Protein AF-0000000085032408 (afdb_homodimer)

Nearest PDB structures (foldseek):
  2xma-assembly1_B  TM=9.503E-01  e=3.554E-14  Deinococcus radiodurans
  2xo6-assembly1_D  TM=9.581E-01  e=9.423E-14  Deinococcus radiodurans
  2xqc-assembly1_A  TM=9.459E-01  e=7.849E-14  Deinococcus radiodurans
  2a6m-assembly2_A-2  TM=8.494E-01  e=1.312E-11  Helicobacter pylori
  2a6o-assembly1_A  TM=8.399E-01  e=4.437E-11  Helicobacter pylori

Organism: Limosilactobacillus fermentum (strain NBRC 3956 / LMG 18251) (NCBI:txid334390)

Foldseek 3Di:
DPLCQPFDDDPPDTDWWKKKKKWFWVVLDQPCDDPLVVQLVVQLQVLCVVVAKHWPDWDARDSRMIITIITHDPVDDPVVSVCSSQVRSLVSSVVPPVVVCPDPVVVPPSRTIDPDMDMDIDDSDPPCCVVCVVVVVVVVVVVVD/DPLPQPFDDDPPDTDWWKKKKKWFWVVLDQPCDDPNVVQLVVQLQVLCVVVAKHWPDWDARDSRMIITIITHDPVDDPVVSVCSSQVVSLVSSVVPPVVVVPDPVVVPPSRTIDPDMDMDIDDSDPPCCVVVVVVVVVVVVVVVD

Radius of gyration: 22.47 Å; Cα contacts (8 Å, |Δi|>4): 453; chains: 2; bounding box: 36×73×62 Å

pLDDT: mean 81.82, std 21.27, range [21.66, 98.88]

Sequence (290 aa):
MKDTKRITYGRTSVYNLNYHLIWGTRYRNKVLKGHVEEVLKQSLYDIASKYGFTIAHMEIGKDDHIHLLVSAPPKLSVTNIMRWLKGISARHLFRECPELQTSYWKKQGRHLWSPSYYVESIGSVNEQAVAKYIDDQRKKEVKLEMKDTKRITYGRTSVYNLNYHLIWGTRYRNKVLKGHVEEVLKQSLYDIASKYGFTIAHMEIGKDDHIHLLVSAPPKLSVTNIMRWLKGISARHLFRECPELQTSYWKKQGRHLWSPSYYVESIGSVNEQAVAKYIDDQRKKEVKLE

Structure (mmCIF, N/CA/C/O backbone):
data_AF-0000000085032408-model_v1
#
loop_
_entity.id
_entity.type
_entity.pdbx_description
1 polymer Transposase
#
loop_
_atom_site.group_PDB
_atom_site.id
_atom_site.type_symbol
_atom_site.label_atom_id
_atom_site.label_alt_id
_atom_site.label_comp_id
_atom_site.label_asym_id
_atom_site.label_entity_id
_atom_site.label_seq_id
_atom_site.pdbx_PDB_ins_code
_atom_site.Cartn_x
_atom_site.Cartn_y
_atom_site.Cartn_z
_atom_site.occupancy
_atom_site.B_iso_or_equiv
_atom_site.auth_seq_id
_atom_site.auth_comp_id
_atom_site.auth_asym_id
_atom_site.auth_atom_id
_atom_site.pdbx_PDB_model_num
ATOM 1 N N . MET A 1 1 ? -19.906 3.941 -19.906 1 21.66 1 MET A N 1
ATOM 2 C CA . MET A 1 1 ? -18.797 3.211 -19.297 1 21.66 1 MET A CA 1
ATOM 3 C C . MET A 1 1 ? -18.375 3.852 -17.984 1 21.66 1 MET A C 1
ATOM 5 O O . MET A 1 1 ? -17.828 4.957 -17.969 1 21.66 1 MET A O 1
ATOM 9 N N . LYS A 1 2 ? -19.141 3.844 -16.953 1 32.41 2 LYS A N 1
ATOM 10 C CA . LYS A 1 2 ? -19.062 4.605 -15.711 1 32.41 2 LYS A CA 1
ATOM 11 C C . LYS A 1 2 ? -17.672 4.508 -15.086 1 32.41 2 LYS A C 1
ATOM 13 O O . LYS A 1 2 ? -17.062 3.436 -15.086 1 32.41 2 LYS A O 1
ATOM 18 N N . ASP A 1 3 ? -16.75 5.367 -15.344 1 39.03 3 ASP A N 1
ATOM 19 C CA . ASP A 1 3 ? -15.398 5.562 -14.844 1 39.03 3 ASP A CA 1
ATOM 20 C C . ASP A 1 3 ? -15.258 5.066 -13.406 1 39.03 3 ASP A C 1
ATOM 22 O O . ASP A 1 3 ? -15.766 5.699 -12.477 1 39.03 3 ASP A O 1
ATOM 26 N N . THR A 1 4 ? -15.594 3.799 -13.117 1 43.03 4 THR A N 1
ATOM 27 C CA . THR A 1 4 ? -15.836 3.094 -11.859 1 43.03 4 THR A CA 1
ATOM 28 C C . THR A 1 4 ? -14.672 3.297 -10.891 1 43.03 4 THR A C 1
ATOM 30 O O . THR A 1 4 ? -13.641 2.631 -11.008 1 43.03 4 THR A O 1
ATOM 33 N N . LYS A 1 5 ? -14.328 4.426 -10.734 1 54.53 5 LYS A N 1
ATOM 34 C CA . LYS A 1 5 ? -13.422 4.703 -9.625 1 54.53 5 LYS A CA 1
ATOM 35 C C . LYS A 1 5 ? -13.883 4.016 -8.344 1 54.53 5 LYS A C 1
ATOM 37 O O . LYS A 1 5 ? -14.984 4.285 -7.852 1 54.53 5 LYS A O 1
ATOM 42 N N . ARG A 1 6 ? -13.398 2.768 -8.055 1 70.88 6 ARG A N 1
ATOM 43 C CA . ARG A 1 6 ? -13.875 2.004 -6.91 1 70.88 6 ARG A CA 1
ATOM 44 C C . ARG A 1 6 ? -13.328 2.568 -5.605 1 70.88 6 ARG A C 1
ATOM 46 O O . ARG A 1 6 ? -12.242 2.188 -5.168 1 70.88 6 ARG A O 1
ATOM 53 N N . ILE A 1 7 ? -13.93 3.691 -5.258 1 86.5 7 ILE A N 1
ATOM 54 C CA . ILE A 1 7 ? -13.656 4.234 -3.932 1 86.5 7 ILE A CA 1
ATOM 55 C C . ILE A 1 7 ? -14.375 3.395 -2.877 1 86.5 7 ILE A C 1
ATOM 57 O O . ILE A 1 7 ? -15.539 3.039 -3.047 1 86.5 7 ILE A O 1
ATOM 61 N N . THR A 1 8 ? -13.617 2.943 -1.948 1 94.38 8 THR A N 1
ATOM 62 C CA . THR A 1 8 ? -14.156 2.119 -0.872 1 94.38 8 THR A CA 1
ATOM 63 C C . THR A 1 8 ? -14.172 2.889 0.445 1 94.38 8 THR A C 1
ATOM 65 O O . THR A 1 8 ? -13.234 3.631 0.745 1 94.38 8 THR A O 1
ATOM 68 N N . TYR A 1 9 ? -15.211 2.721 1.248 1 95.56 9 TYR A N 1
ATOM 69 C CA . TYR A 1 9 ? -15.352 3.367 2.547 1 95.56 9 TYR A CA 1
ATOM 70 C C . TYR A 1 9 ? -15.125 2.373 3.68 1 95.56 9 TYR A C 1
ATOM 72 O O . TYR A 1 9 ? -15.875 1.406 3.826 1 95.56 9 TYR A O 1
ATOM 80 N N . GLY A 1 10 ? -14.039 2.621 4.398 1 93.81 10 GLY A N 1
ATOM 81 C CA . GLY A 1 10 ? -13.781 1.86 5.609 1 93.81 10 GLY A CA 1
ATOM 82 C C . GLY A 1 10 ? -14.266 2.555 6.867 1 93.81 10 GLY A C 1
ATOM 83 O O . GLY A 1 10 ? -14.961 3.57 6.793 1 93.81 10 GLY A O 1
ATOM 84 N N . ARG A 1 11 ? -13.875 1.998 7.984 1 93.12 11 ARG A N 1
ATOM 85 C CA . ARG A 1 11 ? -14.289 2.564 9.266 1 93.12 11 ARG A CA 1
ATOM 86 C C . ARG A 1 11 ? -13.688 3.947 9.477 1 93.12 11 ARG A C 1
ATOM 88 O O . ARG A 1 11 ? -14.383 4.883 9.875 1 93.12 11 ARG A O 1
ATOM 95 N N . THR A 1 12 ? -12.359 4.051 9.156 1 95.81 12 THR A N 1
ATOM 96 C CA . THR A 1 12 ? -11.68 5.316 9.398 1 95.81 12 THR A CA 1
ATOM 97 C C . THR A 1 12 ? -10.938 5.781 8.156 1 95.81 12 THR A C 1
ATOM 99 O O . THR A 1 12 ? -9.977 6.547 8.242 1 95.81 12 THR A O 1
ATOM 102 N N . SER A 1 13 ? -11.375 5.199 7.055 1 97.56 13 SER A N 1
ATOM 103 C CA . SER A 1 13 ? -10.656 5.57 5.836 1 97.56 13 SER A CA 1
ATOM 104 C C . SER A 1 13 ? -11.562 5.473 4.613 1 97.56 13 SER A C 1
ATOM 106 O O . SER A 1 13 ? -12.484 4.66 4.578 1 97.56 13 SER A O 1
ATOM 108 N N . VAL A 1 14 ? -11.383 6.305 3.736 1 97.62 14 VAL A N 1
ATOM 109 C CA . VAL A 1 14 ? -11.859 6.195 2.361 1 97.62 14 VAL A CA 1
ATOM 110 C C . VAL A 1 14 ? -10.68 5.926 1.43 1 97.62 14 VAL A C 1
ATOM 112 O O . VAL A 1 14 ? -9.703 6.68 1.417 1 97.62 14 VAL A O 1
ATOM 115 N N . TYR A 1 15 ? -10.828 4.832 0.669 1 96.69 15 TYR A N 1
ATOM 116 C CA . TYR A 1 15 ? -9.578 4.469 0.001 1 96.69 15 TYR A CA 1
ATOM 117 C C . TYR A 1 15 ? -9.852 3.865 -1.371 1 96.69 15 TYR A C 1
ATOM 119 O O . TYR A 1 15 ? -10.953 3.363 -1.629 1 96.69 15 TYR A O 1
ATOM 127 N N . ASN A 1 16 ? -8.938 4.008 -2.238 1 93.94 16 ASN A N 1
ATOM 128 C CA . ASN A 1 16 ? -8.773 3.371 -3.541 1 93.94 16 ASN A CA 1
ATOM 129 C C . ASN A 1 16 ? -7.324 2.977 -3.801 1 93.94 16 ASN A C 1
ATOM 131 O O . ASN A 1 16 ? -6.551 3.77 -4.336 1 93.94 16 ASN A O 1
ATOM 135 N N . LEU A 1 17 ? -7.012 1.747 -3.408 1 95.88 17 LEU A N 1
ATOM 136 C CA . LEU A 1 17 ? -5.641 1.259 -3.506 1 95.88 17 LEU A CA 1
ATOM 137 C C . LEU A 1 17 ? -5.555 0.065 -4.453 1 95.88 17 LEU A C 1
ATOM 139 O O . LEU A 1 17 ? -6.215 -0.955 -4.23 1 95.88 17 LEU A O 1
ATOM 143 N N . ASN A 1 18 ? -4.738 0.253 -5.43 1 93.75 18 ASN A N 1
ATOM 144 C CA . ASN A 1 18 ? -4.57 -0.767 -6.457 1 93.75 18 ASN A CA 1
ATOM 145 C C . ASN A 1 18 ? -3.094 -1.007 -6.77 1 93.75 18 ASN A C 1
ATOM 147 O O . ASN A 1 18 ? -2.307 -0.061 -6.828 1 93.75 18 ASN A O 1
ATOM 151 N N . TYR A 1 19 ? -2.873 -2.309 -6.996 1 95.12 19 TYR A N 1
ATOM 152 C CA . TYR A 1 19 ? -1.484 -2.701 -7.207 1 95.12 19 TYR A CA 1
ATOM 153 C C . TYR A 1 19 ? -1.36 -3.656 -8.383 1 95.12 19 TYR A C 1
ATOM 155 O O . TYR A 1 19 ? -2.195 -4.547 -8.562 1 95.12 19 TYR A O 1
ATOM 163 N N . HIS A 1 20 ? -0.385 -3.473 -9.141 1 93.56 20 HIS A N 1
ATOM 164 C CA . HIS A 1 20 ? 0.046 -4.457 -10.125 1 93.56 20 HIS A CA 1
ATOM 165 C C . HIS A 1 20 ? 1.182 -5.316 -9.586 1 93.56 20 HIS A C 1
ATOM 167 O O . HIS A 1 20 ? 2.271 -4.812 -9.312 1 93.56 20 HIS A O 1
ATOM 173 N N . LEU A 1 21 ? 0.948 -6.582 -9.43 1 96.56 21 LEU A N 1
ATOM 174 C CA . LEU A 1 21 ? 1.902 -7.527 -8.867 1 96.56 21 LEU A CA 1
ATOM 175 C C . LEU A 1 21 ? 2.402 -8.5 -9.93 1 96.56 21 LEU A C 1
ATOM 177 O O . LEU A 1 21 ? 1.614 -9.023 -10.719 1 96.56 21 LEU A O 1
ATOM 181 N N . ILE A 1 22 ? 3.711 -8.734 -9.859 1 95.31 22 ILE A N 1
ATOM 182 C CA . ILE A 1 22 ? 4.297 -9.688 -10.789 1 95.31 22 ILE A CA 1
ATOM 183 C C . ILE A 1 22 ? 5.289 -10.586 -10.055 1 95.31 22 ILE A C 1
ATOM 185 O O . ILE A 1 22 ? 6.121 -10.102 -9.289 1 95.31 22 ILE A O 1
ATOM 189 N N . TRP A 1 23 ? 5.137 -11.922 -10.266 1 97 23 TRP A N 1
ATOM 190 C CA . TRP A 1 23 ? 6.168 -12.844 -9.805 1 97 23 TRP A CA 1
ATOM 191 C C . TRP A 1 23 ? 6.207 -14.094 -10.672 1 97 23 TRP A C 1
ATOM 193 O O . TRP A 1 23 ? 5.316 -14.312 -11.492 1 97 23 TRP A O 1
ATOM 203 N N . GLY A 1 24 ? 7.227 -14.82 -10.594 1 95.12 24 GLY A N 1
ATOM 204 C CA . GLY A 1 24 ? 7.367 -16.016 -11.406 1 95.12 24 GLY A CA 1
ATOM 205 C C . GLY A 1 24 ? 7.844 -17.219 -10.609 1 95.12 24 GLY A C 1
ATOM 206 O O . GLY A 1 24 ? 7.969 -17.156 -9.383 1 95.12 24 GLY A O 1
ATOM 207 N N . THR A 1 25 ? 8.047 -18.281 -11.391 1 93 25 THR A N 1
ATOM 208 C CA . THR A 1 25 ? 8.531 -19.516 -10.781 1 93 25 THR A CA 1
ATOM 209 C C . THR A 1 25 ? 10.047 -19.469 -10.594 1 93 25 THR A C 1
ATOM 211 O O . THR A 1 25 ? 10.742 -18.734 -11.297 1 93 25 THR A O 1
ATOM 214 N N . ARG A 1 26 ? 10.461 -20.219 -9.664 1 89.81 26 ARG A N 1
ATOM 215 C CA . ARG A 1 26 ? 11.898 -20.344 -9.469 1 89.81 26 ARG A CA 1
ATOM 216 C C . ARG A 1 26 ? 12.578 -20.922 -10.703 1 89.81 26 ARG A C 1
ATOM 218 O O . ARG A 1 26 ? 12.062 -21.859 -11.32 1 89.8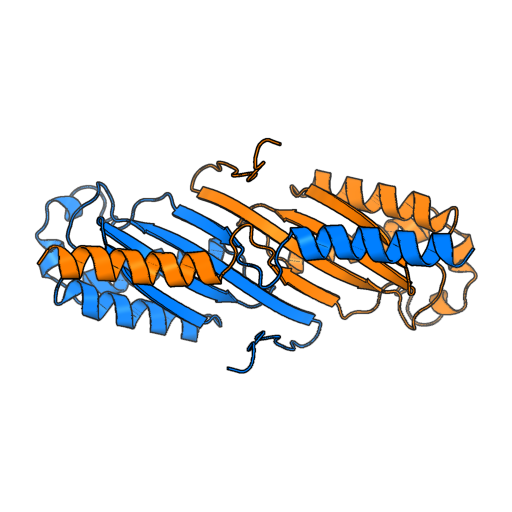1 26 ARG A O 1
ATOM 225 N N . TYR A 1 27 ? 13.562 -20.328 -11.148 1 85.19 27 TYR A N 1
ATOM 226 C CA . TYR A 1 27 ? 14.367 -20.75 -12.281 1 85.19 27 TYR A CA 1
ATOM 227 C C . TYR A 1 27 ? 13.555 -20.703 -13.578 1 85.19 27 TYR A C 1
ATOM 229 O O . TYR A 1 27 ? 13.844 -21.438 -14.523 1 85.19 27 TYR A O 1
ATOM 237 N N . ARG A 1 28 ? 12.469 -20.047 -13.578 1 86.38 28 ARG A N 1
ATOM 238 C CA . ARG A 1 28 ? 11.625 -19.812 -14.75 1 86.38 28 ARG A CA 1
ATOM 239 C C . ARG A 1 28 ? 11.078 -21.125 -15.297 1 86.38 28 ARG A C 1
ATOM 241 O O . ARG A 1 28 ? 10.992 -21.312 -16.516 1 86.38 28 ARG A O 1
ATOM 248 N N . ASN A 1 29 ? 10.852 -21.984 -14.32 1 85.12 29 ASN A N 1
ATOM 249 C CA . ASN A 1 29 ? 10.258 -23.25 -14.734 1 85.12 29 ASN A CA 1
ATOM 250 C C . ASN A 1 29 ? 8.883 -23.062 -15.359 1 85.12 29 ASN A C 1
ATOM 252 O O . ASN A 1 29 ? 8.047 -22.328 -14.812 1 85.12 29 ASN A O 1
ATOM 256 N N . LYS A 1 30 ? 8.625 -23.703 -16.438 1 87.5 30 LYS A N 1
ATOM 257 C CA . LYS A 1 30 ? 7.367 -23.547 -17.172 1 87.5 30 LYS A CA 1
ATOM 258 C C . LYS A 1 30 ? 6.332 -24.578 -16.703 1 87.5 30 LYS A C 1
ATOM 260 O O . LYS A 1 30 ? 5.883 -25.406 -17.484 1 87.5 30 LYS A O 1
ATOM 265 N N . VAL A 1 31 ? 5.887 -24.422 -15.539 1 88.75 31 VAL A N 1
ATOM 266 C CA . VAL A 1 31 ? 5.027 -25.453 -14.945 1 88.75 31 VAL A CA 1
ATOM 267 C C . VAL A 1 31 ? 3.611 -24.906 -14.781 1 88.75 31 VAL A C 1
ATOM 269 O O . VAL A 1 31 ? 2.701 -25.625 -14.367 1 88.75 31 VAL A O 1
ATOM 272 N N . LEU A 1 32 ? 3.412 -23.641 -15.141 1 92.06 32 LEU A N 1
ATOM 273 C CA . LEU A 1 32 ? 2.119 -23.016 -14.898 1 92.06 32 LEU A CA 1
ATOM 274 C C . LEU A 1 32 ? 1.188 -23.203 -16.094 1 92.06 32 LEU A C 1
ATOM 276 O O . LEU A 1 32 ? 0.725 -22.219 -16.672 1 92.06 32 LEU A O 1
ATOM 280 N N . LYS A 1 33 ? 0.869 -24.406 -16.359 1 90.38 33 LYS A N 1
ATOM 281 C CA . LYS A 1 33 ? -0.005 -24.75 -17.469 1 90.38 33 LYS A CA 1
ATOM 282 C C . LYS A 1 33 ? -0.951 -25.891 -17.109 1 90.38 33 LYS A C 1
ATOM 284 O O . LYS A 1 33 ? -0.706 -26.625 -16.156 1 90.38 33 LYS A O 1
ATOM 289 N N . GLY A 1 34 ? -2.113 -25.906 -17.891 1 91.75 34 GLY A N 1
ATOM 290 C CA . GLY A 1 34 ? -3.059 -27 -17.719 1 91.75 34 G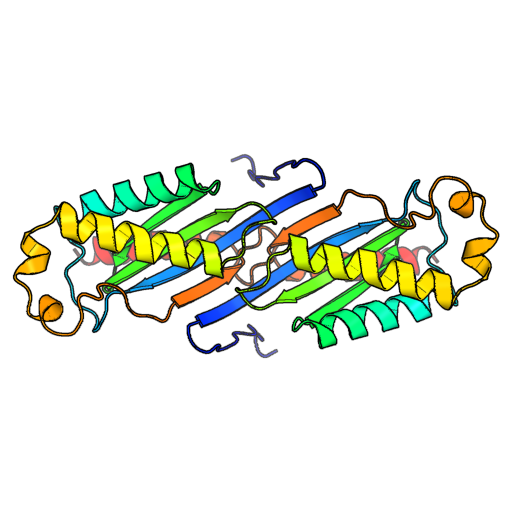LY A CA 1
ATOM 291 C C . GLY A 1 34 ? -3.686 -27.031 -16.328 1 91.75 34 GLY A C 1
ATOM 292 O O . GLY A 1 34 ? -4.211 -26.016 -15.867 1 91.75 34 GLY A O 1
ATOM 293 N N . HIS A 1 35 ? -3.572 -28.203 -15.789 1 94.81 35 HIS A N 1
ATOM 294 C CA . HIS A 1 35 ? -4.176 -28.422 -14.484 1 94.81 35 HIS A CA 1
ATOM 295 C C . HIS A 1 35 ? -3.568 -27.5 -13.43 1 94.81 35 HIS A C 1
ATOM 297 O O . HIS A 1 35 ? -4.285 -26.953 -12.594 1 94.81 35 HIS A O 1
ATOM 303 N N . VAL A 1 36 ? -2.314 -27.281 -13.469 1 94 36 VAL A N 1
ATOM 304 C CA . VAL A 1 36 ? -1.602 -26.453 -12.508 1 94 36 VAL A CA 1
ATOM 305 C C . VAL A 1 36 ? -2.127 -25.016 -12.586 1 94 36 VAL A C 1
ATOM 307 O O . VAL A 1 36 ? -2.369 -24.391 -11.555 1 94 36 VAL A O 1
ATOM 310 N N . GLU A 1 37 ? -2.305 -24.531 -13.75 1 95 37 GLU A N 1
ATOM 311 C CA . GLU A 1 37 ? -2.82 -23.188 -13.953 1 95 37 GLU A CA 1
ATOM 312 C C . GLU A 1 37 ? -4.215 -23.031 -13.359 1 95 37 GLU A C 1
ATOM 314 O O . GLU A 1 37 ? -4.512 -22.016 -12.711 1 95 37 GLU A O 1
ATOM 319 N N . GLU A 1 38 ? -5.027 -24 -13.617 1 96.06 38 GLU A N 1
ATOM 320 C CA . GLU A 1 38 ? -6.398 -23.969 -13.125 1 96.06 38 GLU A CA 1
ATOM 321 C C . GLU A 1 38 ? -6.438 -23.938 -11.602 1 96.06 38 GLU A C 1
ATOM 323 O O . GLU A 1 38 ? -7.172 -23.156 -11.008 1 96.06 38 GLU A O 1
ATOM 328 N N . VAL A 1 39 ? -5.672 -24.812 -10.984 1 97.25 39 VAL A N 1
ATOM 329 C CA . VAL A 1 39 ? -5.617 -24.875 -9.523 1 97.25 39 VAL A CA 1
ATOM 330 C C . VAL A 1 39 ? -5.051 -23.578 -8.969 1 97.25 39 VAL A C 1
ATOM 332 O O . VAL A 1 39 ? -5.543 -23.062 -7.961 1 97.25 39 VAL A O 1
ATOM 335 N N . LEU A 1 40 ? -4.082 -23.047 -9.602 1 97.38 40 LEU A N 1
ATOM 336 C CA . LEU A 1 40 ? -3.461 -21.797 -9.164 1 97.38 40 LEU A CA 1
ATOM 337 C C . LEU A 1 40 ? -4.465 -20.641 -9.195 1 97.38 40 LEU A C 1
ATOM 339 O O . LEU A 1 40 ? -4.586 -19.891 -8.227 1 97.38 40 LEU A O 1
ATOM 343 N N . LYS A 1 41 ? -5.148 -20.531 -10.25 1 97.06 41 LYS A N 1
ATOM 344 C CA . LYS A 1 41 ? -6.133 -19.453 -10.383 1 97.06 41 LYS A CA 1
ATOM 345 C C . LYS A 1 41 ? -7.148 -19.5 -9.25 1 97.06 41 LYS A C 1
ATOM 347 O O . LYS A 1 41 ? -7.406 -18.484 -8.602 1 97.06 41 LYS A O 1
ATOM 352 N N . GLN A 1 42 ? -7.617 -20.672 -9.07 1 98.19 42 GLN A N 1
ATOM 353 C CA . GLN A 1 42 ? -8.602 -20.828 -8 1 98.19 42 GLN A CA 1
ATOM 354 C C . GLN A 1 42 ? -7.992 -20.516 -6.641 1 98.19 42 GLN A C 1
ATOM 356 O O . GLN A 1 42 ? -8.617 -19.844 -5.809 1 98.19 42 GLN A O 1
ATOM 361 N N . SER A 1 43 ? -6.824 -20.969 -6.414 1 98.56 43 SER A N 1
ATOM 362 C CA . SER A 1 43 ? -6.133 -20.75 -5.152 1 98.56 43 SER A CA 1
ATOM 363 C C . SER A 1 43 ? -5.941 -19.25 -4.891 1 98.56 43 SER A C 1
ATOM 365 O O . SER A 1 43 ? -6.18 -18.781 -3.781 1 98.56 43 SER A O 1
ATOM 367 N N . LEU A 1 44 ? -5.555 -18.531 -5.875 1 98.62 44 LEU A N 1
ATOM 368 C CA . LEU A 1 44 ? -5.285 -17.109 -5.723 1 98.62 44 LEU A CA 1
ATOM 369 C C . LEU A 1 44 ? -6.562 -16.344 -5.391 1 98.62 44 LEU A C 1
ATOM 371 O O . LEU A 1 44 ? -6.555 -15.453 -4.539 1 98.62 44 LEU A O 1
ATOM 375 N N . TYR A 1 45 ? -7.613 -16.703 -6.004 1 98.44 45 TYR A N 1
ATOM 376 C CA . TYR A 1 45 ? -8.891 -16.062 -5.688 1 98.44 45 TYR A CA 1
ATOM 377 C C . TYR A 1 45 ? -9.328 -16.406 -4.266 1 98.44 45 TYR A C 1
ATOM 379 O O . TYR A 1 45 ? -9.836 -15.539 -3.549 1 98.44 45 TYR A O 1
ATOM 387 N N . ASP A 1 46 ? -9.133 -17.641 -3.904 1 98.69 46 ASP A N 1
ATOM 388 C CA . ASP A 1 46 ? -9.484 -18.047 -2.549 1 98.69 46 ASP A CA 1
ATOM 389 C C . ASP A 1 46 ? -8.68 -17.266 -1.513 1 98.69 46 ASP A C 1
ATOM 391 O O . ASP A 1 46 ? -9.219 -16.844 -0.489 1 98.69 46 ASP A O 1
ATOM 395 N N . ILE A 1 47 ? -7.469 -17.125 -1.768 1 98.88 47 ILE A N 1
ATOM 396 C CA . ILE A 1 47 ? -6.586 -16.406 -0.863 1 98.88 47 ILE A CA 1
ATOM 397 C C . ILE A 1 47 ? -7.051 -14.953 -0.745 1 98.88 47 ILE A C 1
ATOM 399 O O . ILE A 1 47 ? -7.145 -14.414 0.361 1 98.88 47 ILE A O 1
ATOM 403 N N . ALA A 1 48 ? -7.301 -14.312 -1.846 1 98.75 48 ALA A N 1
ATOM 404 C CA . ALA A 1 48 ? -7.77 -12.93 -1.84 1 98.75 48 ALA A CA 1
ATOM 405 C C . ALA A 1 48 ? -9.023 -12.781 -0.984 1 98.75 48 ALA A C 1
ATOM 407 O O . ALA A 1 48 ? -9.117 -11.859 -0.167 1 98.75 48 ALA A O 1
ATOM 408 N N . SER A 1 49 ? -9.883 -13.672 -1.167 1 98.56 49 SER A N 1
ATOM 409 C CA . SER A 1 49 ? -11.141 -13.648 -0.418 1 98.56 49 SER A CA 1
ATOM 410 C C . SER A 1 49 ? -10.891 -13.828 1.076 1 98.56 49 SER A C 1
ATOM 412 O O . SER A 1 49 ? -11.461 -13.102 1.896 1 98.56 49 SER A O 1
ATOM 414 N N . LYS A 1 50 ? -10.094 -14.719 1.395 1 98.75 50 LYS A N 1
ATOM 415 C CA . LYS A 1 50 ? -9.82 -15.055 2.787 1 98.75 50 LYS A CA 1
ATOM 416 C C . LYS A 1 50 ? -9.172 -13.891 3.521 1 98.75 50 LYS A C 1
ATOM 418 O O . LYS A 1 50 ? -9.469 -13.641 4.691 1 98.75 50 LYS A O 1
ATOM 423 N N . TYR A 1 51 ? -8.352 -13.195 2.844 1 98.75 51 TYR A N 1
ATOM 424 C CA . TYR A 1 51 ? -7.531 -12.227 3.559 1 98.75 51 TYR A CA 1
ATOM 425 C C . TYR A 1 51 ? -7.996 -10.797 3.273 1 98.75 51 TYR A C 1
ATOM 427 O O . TYR A 1 51 ? -7.367 -9.836 3.715 1 98.75 51 TYR A O 1
ATOM 435 N N . GLY A 1 52 ? -9 -10.617 2.508 1 98.19 52 GLY A N 1
ATOM 436 C CA . GLY A 1 52 ? -9.711 -9.352 2.477 1 98.19 52 GLY A CA 1
ATOM 437 C C . GLY A 1 52 ? -9.188 -8.398 1.412 1 98.19 52 GLY A C 1
ATOM 438 O O . GLY A 1 52 ? -9.102 -7.191 1.639 1 98.19 52 GLY A O 1
ATOM 439 N N . PHE A 1 53 ? -8.758 -8.891 0.317 1 98.19 53 PHE A N 1
ATOM 440 C CA . PHE A 1 53 ? -8.461 -8.102 -0.87 1 98.19 53 PHE A CA 1
ATOM 441 C C . PHE A 1 53 ? -9.047 -8.75 -2.117 1 98.19 53 PHE A C 1
ATOM 443 O O . PHE A 1 53 ? -9.648 -9.82 -2.039 1 98.19 53 PHE A O 1
ATOM 450 N N . THR A 1 54 ? -8.969 -8.016 -3.262 1 97.06 54 THR A N 1
ATOM 451 C CA . THR A 1 54 ? -9.586 -8.547 -4.473 1 97.06 54 THR A CA 1
ATOM 452 C C . THR A 1 54 ? -8.594 -8.539 -5.633 1 97.06 54 THR A C 1
ATOM 454 O O . THR A 1 54 ? -7.668 -7.734 -5.66 1 97.06 54 THR A O 1
ATOM 457 N N . ILE A 1 55 ? -8.812 -9.492 -6.512 1 94.81 55 ILE A N 1
ATOM 458 C CA . ILE A 1 55 ? -8.055 -9.555 -7.754 1 94.81 55 ILE A CA 1
ATOM 459 C C . ILE A 1 55 ? -8.961 -9.188 -8.93 1 94.81 55 ILE A C 1
ATOM 461 O O . ILE A 1 55 ? -9.891 -9.93 -9.266 1 94.81 55 ILE A O 1
ATOM 465 N N . ALA A 1 56 ? -8.664 -8.086 -9.562 1 89 56 ALA A N 1
ATOM 466 C CA . ALA A 1 56 ? -9.492 -7.594 -10.656 1 89 56 ALA A CA 1
ATOM 467 C C . ALA A 1 56 ? -9.094 -8.242 -11.984 1 89 56 ALA A C 1
ATOM 469 O O . ALA A 1 56 ? -9.93 -8.414 -12.875 1 89 56 ALA A O 1
ATOM 470 N N . HIS A 1 57 ? -7.859 -8.492 -12.102 1 88.94 57 HIS A N 1
ATOM 471 C CA . HIS A 1 57 ? -7.32 -9.094 -13.32 1 88.94 57 HIS A CA 1
ATOM 472 C C . HIS A 1 57 ? -6.156 -10.023 -13 1 88.94 57 HIS A C 1
ATOM 474 O O . HIS A 1 57 ? -5.352 -9.742 -12.109 1 88.94 57 HIS A O 1
ATOM 480 N N . MET A 1 58 ? -6.215 -11.094 -13.695 1 91.19 58 MET A N 1
ATOM 481 C CA . MET A 1 58 ? -5.172 -12.102 -13.5 1 91.19 58 MET A CA 1
ATOM 482 C C . MET A 1 58 ? -4.699 -12.656 -14.836 1 91.19 58 MET A C 1
ATOM 484 O O . MET A 1 58 ? -5.516 -13.031 -15.68 1 91.19 58 MET A O 1
ATOM 488 N N . GLU A 1 59 ? -3.463 -12.641 -15.055 1 87.75 59 GLU A N 1
ATOM 489 C CA . GLU A 1 59 ? -2.832 -13.312 -16.188 1 87.75 59 GLU A CA 1
ATOM 490 C C . GLU A 1 59 ? -1.729 -14.258 -15.719 1 87.75 59 GLU A C 1
ATOM 492 O O . GLU A 1 59 ? -0.822 -13.852 -14.992 1 87.75 59 GLU A O 1
ATOM 497 N N . ILE A 1 60 ? -1.897 -15.508 -16.125 1 89.19 60 ILE A N 1
ATOM 498 C CA . ILE A 1 60 ? -0.925 -16.516 -15.727 1 89.19 60 ILE A CA 1
ATOM 499 C C . ILE A 1 60 ? -0.225 -17.078 -16.969 1 89.19 60 ILE A C 1
ATOM 501 O O . ILE A 1 60 ? -0.868 -17.328 -17.984 1 89.19 60 ILE A O 1
ATOM 505 N N . GLY A 1 61 ? 1.041 -17.328 -16.766 1 73.5 61 GLY A N 1
ATOM 506 C CA . GLY A 1 61 ? 1.733 -18.172 -17.734 1 73.5 61 GLY A CA 1
ATOM 507 C C . GLY A 1 61 ? 2.408 -17.391 -18.844 1 73.5 61 GLY A C 1
ATOM 508 O O . GLY A 1 61 ? 3.311 -17.906 -19.516 1 73.5 61 GLY A O 1
ATOM 509 N N . LYS A 1 62 ? 1.972 -16.188 -19.016 1 67.38 62 LYS A N 1
ATOM 510 C CA . LYS A 1 62 ? 2.713 -15.398 -20 1 67.38 62 LYS A CA 1
ATOM 511 C C . LYS A 1 62 ? 4.141 -15.133 -19.531 1 67.38 62 LYS A C 1
ATOM 513 O O . LYS A 1 62 ? 4.348 -14.578 -18.453 1 67.38 62 LYS A O 1
ATOM 518 N N . ASP A 1 63 ? 5.156 -15.719 -20.266 1 69.25 63 ASP A N 1
ATOM 519 C CA . ASP A 1 63 ? 6.578 -15.57 -19.984 1 69.25 63 ASP A CA 1
ATOM 520 C C . ASP A 1 63 ? 6.93 -16.156 -18.609 1 69.25 63 ASP A C 1
ATOM 522 O O . ASP A 1 63 ? 7.797 -15.625 -17.906 1 69.25 63 ASP A O 1
ATOM 526 N N . ASP A 1 64 ? 6.141 -17.047 -18.094 1 79.38 64 ASP A N 1
ATOM 527 C CA . ASP A 1 64 ? 6.375 -17.75 -16.844 1 79.38 64 ASP A CA 1
ATOM 528 C C . ASP A 1 64 ? 6.156 -16.844 -15.641 1 79.38 64 ASP A C 1
ATOM 530 O O . ASP A 1 64 ? 6.793 -17.016 -14.602 1 79.38 64 ASP A O 1
ATOM 534 N N . HIS A 1 65 ? 5.324 -15.812 -15.867 1 89.94 65 HIS A N 1
ATOM 535 C CA . HIS A 1 65 ? 5.008 -14.898 -14.781 1 89.94 65 HIS A CA 1
ATOM 536 C C . HIS A 1 65 ? 3.504 -14.852 -14.516 1 89.94 65 HIS A C 1
ATOM 538 O O . HIS A 1 65 ? 2.711 -15.266 -15.367 1 89.94 65 HIS A O 1
ATOM 544 N N . ILE A 1 66 ? 3.254 -14.508 -13.312 1 95.12 66 ILE A N 1
ATOM 545 C CA . ILE A 1 66 ? 1.891 -14.195 -12.906 1 95.12 66 ILE A CA 1
ATOM 546 C C . ILE A 1 66 ? 1.725 -12.68 -12.781 1 95.12 66 ILE A C 1
ATOM 548 O O . ILE A 1 66 ? 2.541 -12.008 -12.148 1 95.12 66 ILE A O 1
ATOM 552 N N . HIS A 1 67 ? 0.699 -12.156 -13.438 1 92.06 67 HIS A N 1
ATOM 553 C CA . HIS A 1 67 ? 0.326 -10.75 -13.336 1 92.06 67 HIS A CA 1
ATOM 554 C C . HIS A 1 67 ? -1.03 -10.586 -12.664 1 92.06 67 HIS A C 1
ATOM 556 O O . HIS A 1 67 ? -2.029 -11.141 -13.117 1 92.06 67 HIS A O 1
ATOM 562 N N . LEU A 1 68 ? -0.945 -9.789 -11.562 1 95.31 68 LEU A N 1
ATOM 563 C CA . LEU A 1 68 ? -2.201 -9.539 -10.859 1 95.31 68 LEU A CA 1
ATOM 564 C C . LEU A 1 68 ? -2.469 -8.047 -10.727 1 95.31 68 LEU A C 1
ATOM 566 O O . LEU A 1 68 ? -1.555 -7.27 -10.438 1 95.31 68 LEU A O 1
ATOM 570 N N . LEU A 1 69 ? -3.684 -7.672 -11 1 92.56 69 LEU A N 1
ATOM 571 C CA . LEU A 1 69 ? -4.215 -6.402 -10.523 1 92.56 69 LEU A CA 1
ATOM 572 C C . LEU A 1 69 ? -5.02 -6.598 -9.242 1 92.56 69 LEU A C 1
ATOM 574 O O . LEU A 1 69 ? -6.078 -7.227 -9.258 1 92.56 69 LEU A O 1
ATOM 578 N N . VAL A 1 70 ? -4.508 -5.961 -8.195 1 96 70 VAL A N 1
ATOM 579 C CA . VAL A 1 70 ? -5.062 -6.219 -6.875 1 96 70 VAL A CA 1
ATOM 580 C C . VAL A 1 70 ? -5.586 -4.918 -6.27 1 96 70 VAL A C 1
ATOM 582 O O . VAL A 1 70 ? -4.938 -3.873 -6.375 1 96 70 VAL A O 1
ATOM 585 N N . SER A 1 71 ? -6.715 -5.02 -5.641 1 95.56 71 SER A N 1
ATOM 586 C CA . SER A 1 71 ? -7.246 -3.955 -4.793 1 95.56 71 SER A CA 1
ATOM 587 C C . SER A 1 71 ? -7.273 -4.379 -3.328 1 95.56 71 SER A C 1
ATOM 589 O O . SER A 1 71 ? -7.734 -5.473 -3.002 1 95.56 71 SER A O 1
ATOM 591 N N . ALA A 1 72 ? -6.785 -3.508 -2.463 1 97.88 72 ALA A N 1
ATOM 592 C CA . ALA A 1 72 ? -6.652 -3.918 -1.066 1 97.88 72 ALA A CA 1
ATOM 593 C C . ALA A 1 72 ? -6.961 -2.758 -0.125 1 97.88 72 ALA A C 1
ATOM 595 O O . ALA A 1 72 ? -6.805 -1.591 -0.494 1 97.88 72 ALA A O 1
ATOM 596 N N . PRO A 1 73 ? -7.375 -3.086 1.079 1 98.5 73 PRO A N 1
ATOM 597 C CA . PRO A 1 73 ? -7.539 -2.033 2.084 1 98.5 73 PRO A CA 1
ATOM 598 C C . PRO A 1 73 ? -6.207 -1.526 2.633 1 98.5 73 PRO A C 1
ATOM 600 O O . PRO A 1 73 ? -5.191 -2.215 2.525 1 98.5 73 PRO A O 1
ATOM 603 N N . PRO A 1 74 ? -6.234 -0.368 3.221 1 98.56 74 PRO A N 1
ATOM 604 C CA . PRO A 1 74 ? -4.996 0.288 3.654 1 98.56 74 PRO A CA 1
ATOM 605 C C . PRO A 1 74 ? -4.27 -0.489 4.75 1 98.56 74 PRO A C 1
ATOM 607 O O . PRO A 1 74 ? -3.061 -0.329 4.93 1 98.56 74 PRO A O 1
ATOM 610 N N . LYS A 1 75 ? -4.934 -1.307 5.488 1 98.56 75 LYS A N 1
ATOM 611 C CA . LYS A 1 75 ? -4.32 -2.016 6.609 1 98.56 75 LYS A CA 1
ATOM 612 C C . LYS A 1 75 ? -3.373 -3.105 6.117 1 98.56 75 LYS A C 1
ATOM 614 O O . LYS A 1 75 ? -2.521 -3.584 6.867 1 98.56 75 LYS A O 1
ATOM 619 N N . LEU A 1 76 ? -3.555 -3.551 4.93 1 98.75 76 LEU A N 1
ATOM 620 C CA . LEU A 1 76 ? -2.709 -4.617 4.402 1 98.75 76 LEU A CA 1
ATOM 621 C C . LEU A 1 76 ? -1.482 -4.043 3.703 1 98.75 76 LEU A C 1
ATOM 623 O O . LEU A 1 76 ? -1.604 -3.148 2.861 1 98.75 76 LEU A O 1
ATOM 627 N N . SER A 1 77 ? -0.343 -4.57 4.043 1 98.81 77 SER A N 1
ATOM 628 C CA . SER A 1 77 ? 0.852 -4.238 3.275 1 98.81 77 SER A CA 1
ATOM 629 C C . SER A 1 77 ? 0.977 -5.117 2.037 1 98.81 77 SER A C 1
ATOM 631 O O . SER A 1 77 ? 0.496 -6.254 2.025 1 98.81 77 SER A O 1
ATOM 633 N N . VAL A 1 78 ? 1.648 -4.605 1.071 1 98.75 78 VAL A N 1
ATOM 634 C CA . VAL A 1 78 ? 1.902 -5.375 -0.141 1 98.75 78 VAL A CA 1
ATOM 635 C C . VAL A 1 78 ? 2.723 -6.617 0.2 1 98.75 78 VAL A C 1
ATOM 637 O O . VAL A 1 78 ? 2.473 -7.699 -0.337 1 98.75 78 VAL A O 1
ATOM 640 N N . THR A 1 79 ? 3.621 -6.445 1.083 1 98.75 79 THR A N 1
ATOM 641 C CA . THR A 1 79 ? 4.465 -7.562 1.489 1 98.75 79 THR A CA 1
ATOM 642 C C . THR A 1 79 ? 3.621 -8.703 2.051 1 98.75 79 THR A C 1
ATOM 644 O O . THR A 1 79 ? 3.822 -9.867 1.694 1 98.75 79 THR A O 1
ATOM 647 N N . ASN A 1 80 ? 2.68 -8.406 2.852 1 98.75 80 ASN A N 1
ATOM 648 C CA . ASN A 1 80 ? 1.813 -9.453 3.396 1 98.75 80 ASN A CA 1
ATOM 649 C C . ASN A 1 80 ? 0.978 -10.117 2.305 1 98.75 80 ASN A C 1
ATOM 651 O O . ASN A 1 80 ? 0.807 -11.336 2.303 1 98.75 80 ASN A O 1
ATOM 655 N N . ILE A 1 81 ? 0.455 -9.352 1.468 1 98.88 81 ILE A N 1
ATOM 656 C CA . ILE A 1 81 ? -0.334 -9.875 0.359 1 98.88 81 ILE A CA 1
ATOM 657 C C . ILE A 1 81 ? 0.507 -10.852 -0.455 1 98.88 81 ILE A C 1
ATOM 659 O O . ILE A 1 81 ? 0.073 -11.977 -0.731 1 98.88 81 ILE A O 1
ATOM 663 N N . MET A 1 82 ? 1.694 -10.469 -0.724 1 98.75 82 MET A N 1
ATOM 664 C CA . MET A 1 82 ? 2.584 -11.312 -1.514 1 98.75 82 MET A CA 1
ATOM 665 C C . MET A 1 82 ? 2.941 -12.586 -0.753 1 98.75 82 MET A C 1
ATOM 667 O O . MET A 1 82 ? 3.023 -13.664 -1.343 1 98.75 82 MET A O 1
ATOM 671 N N . ARG A 1 83 ? 3.139 -12.43 0.499 1 98.56 83 ARG A N 1
ATOM 672 C CA . ARG A 1 83 ? 3.449 -13.586 1.331 1 98.56 83 ARG A CA 1
ATOM 673 C C . ARG A 1 83 ? 2.326 -14.617 1.277 1 98.56 83 ARG A C 1
ATOM 675 O O . ARG A 1 83 ? 2.58 -15.812 1.123 1 98.56 83 ARG A O 1
ATOM 682 N N . TRP A 1 84 ? 1.149 -14.18 1.388 1 98.81 84 TRP A N 1
ATOM 683 C CA . TRP A 1 84 ? 0.01 -15.094 1.346 1 98.81 84 TRP A CA 1
ATOM 684 C C . TRP A 1 84 ? -0.15 -15.703 -0.044 1 98.81 84 TRP A C 1
ATOM 686 O O . TRP A 1 84 ? -0.306 -16.922 -0.183 1 98.81 84 TRP A O 1
ATOM 696 N N . LEU A 1 85 ? -0.1 -14.859 -1.05 1 98.75 85 LEU A N 1
ATOM 697 C CA . LEU A 1 85 ? -0.287 -15.32 -2.422 1 98.75 85 LEU A CA 1
ATOM 698 C C . LEU A 1 85 ? 0.749 -16.375 -2.785 1 98.75 85 LEU A C 1
ATOM 700 O O . LEU A 1 85 ? 0.402 -17.438 -3.322 1 98.75 85 LEU A O 1
ATOM 704 N N . LYS A 1 86 ? 1.956 -16.109 -2.506 1 97.81 86 LYS A N 1
ATOM 705 C CA . LYS A 1 86 ? 3.023 -17.031 -2.885 1 97.81 86 LYS A CA 1
ATOM 706 C C . LYS A 1 86 ? 3.064 -18.25 -1.951 1 97.81 86 LYS A C 1
ATOM 708 O O . LYS A 1 86 ? 3.172 -19.391 -2.406 1 97.81 86 LYS A O 1
ATOM 713 N N . GLY A 1 87 ? 2.941 -18.031 -0.685 1 97.56 87 GLY A N 1
ATOM 714 C CA . GLY A 1 87 ? 3.082 -19.109 0.284 1 97.56 87 GLY A CA 1
ATOM 715 C C . GLY A 1 87 ? 1.941 -20.109 0.237 1 97.56 87 GLY A C 1
ATOM 716 O O . GLY A 1 87 ? 2.17 -21.312 0.121 1 97.56 87 GLY A O 1
ATOM 717 N N . ILE A 1 88 ? 0.815 -19.594 0.311 1 98.25 88 ILE A N 1
ATOM 718 C CA . ILE A 1 88 ? -0.352 -20.469 0.398 1 98.25 88 ILE A CA 1
ATOM 719 C C . ILE A 1 88 ? -0.587 -21.156 -0.947 1 98.25 88 ILE A C 1
ATOM 721 O O . ILE A 1 88 ? -0.913 -22.344 -0.997 1 98.25 88 ILE A O 1
ATOM 725 N N . SER A 1 89 ? -0.461 -20.422 -2.059 1 97.81 89 SER A N 1
ATOM 726 C CA . SER A 1 89 ? -0.66 -21.047 -3.359 1 97.81 89 SER A CA 1
ATOM 727 C C . SER A 1 89 ? 0.362 -22.156 -3.602 1 97.81 89 SER A C 1
ATOM 729 O O . SER A 1 89 ? 0.041 -23.188 -4.199 1 97.81 89 SER A O 1
ATOM 731 N N . ALA A 1 90 ? 1.595 -21.938 -3.15 1 95.62 90 ALA A N 1
ATOM 732 C CA . ALA A 1 90 ? 2.586 -23 -3.285 1 95.62 90 ALA A CA 1
ATOM 733 C C . ALA A 1 90 ? 2.137 -24.25 -2.555 1 95.62 90 ALA A C 1
ATOM 735 O O . ALA A 1 90 ? 2.201 -25.359 -3.105 1 95.62 90 ALA A O 1
ATOM 736 N N . ARG A 1 91 ? 1.667 -24.078 -1.421 1 94.81 91 ARG A N 1
ATOM 737 C CA . ARG A 1 91 ? 1.193 -25.203 -0.631 1 94.81 91 ARG A CA 1
ATOM 738 C C . ARG A 1 91 ? 0.025 -25.906 -1.32 1 94.81 91 ARG A C 1
ATOM 740 O O . ARG A 1 91 ? -0.014 -27.125 -1.396 1 94.81 91 ARG A O 1
ATOM 747 N N . HIS A 1 92 ? -0.882 -25.125 -1.813 1 96.44 92 HIS A N 1
ATOM 748 C CA . HIS A 1 92 ? -2.027 -25.672 -2.527 1 96.44 92 HIS A CA 1
ATOM 749 C C . HIS A 1 92 ? -1.581 -26.469 -3.748 1 96.44 92 HIS A C 1
ATOM 751 O O . HIS A 1 92 ? -2.059 -27.594 -3.977 1 96.44 92 HIS A O 1
ATOM 757 N N . LEU A 1 93 ? -0.729 -25.984 -4.461 1 95.12 93 LEU A N 1
ATOM 758 C CA . LEU A 1 93 ? -0.283 -26.609 -5.695 1 95.12 93 LEU A CA 1
ATOM 759 C C . LEU A 1 93 ? 0.45 -27.922 -5.402 1 95.12 93 LEU A C 1
ATOM 761 O O . LEU A 1 93 ? 0.234 -28.922 -6.082 1 95.12 93 LEU A O 1
ATOM 765 N N . PHE A 1 94 ? 1.254 -27.875 -4.402 1 91.44 94 PHE A N 1
ATOM 766 C CA . PHE A 1 94 ? 1.981 -29.094 -4.062 1 91.44 94 PHE A CA 1
ATOM 767 C C . PHE A 1 94 ? 1.024 -30.188 -3.59 1 91.44 94 PHE A C 1
ATOM 769 O O . PHE A 1 94 ? 1.269 -31.375 -3.812 1 91.44 94 PHE A O 1
ATOM 776 N N . ARG A 1 95 ? -0.043 -29.781 -3.082 1 93 95 ARG A N 1
ATOM 777 C CA . ARG A 1 95 ? -1.035 -30.719 -2.584 1 93 95 ARG A CA 1
ATOM 778 C C . ARG A 1 95 ? -1.908 -31.25 -3.719 1 93 95 ARG A C 1
ATOM 780 O O . ARG A 1 95 ? -2.164 -32.469 -3.807 1 93 95 ARG A O 1
ATOM 787 N N . GLU A 1 96 ? -2.229 -30.438 -4.586 1 95.56 96 GLU A N 1
ATOM 788 C CA . GLU A 1 96 ? -3.277 -30.766 -5.547 1 95.56 96 GLU A CA 1
ATOM 789 C C . GLU A 1 96 ? -2.688 -31.156 -6.898 1 95.56 96 GLU A C 1
ATOM 791 O O . GLU A 1 96 ? -3.391 -31.688 -7.758 1 95.56 96 GLU A O 1
ATOM 796 N N . CYS A 1 97 ? -1.461 -30.844 -7.066 1 93.38 97 CYS A N 1
ATOM 797 C CA . CYS A 1 97 ? -0.839 -31.094 -8.359 1 93.38 97 CYS A CA 1
ATOM 798 C C . CYS A 1 97 ? 0.378 -32 -8.211 1 93.38 97 CYS A C 1
ATOM 800 O O . CYS A 1 97 ? 1.517 -31.531 -8.273 1 93.38 97 CYS A O 1
ATOM 802 N N . PRO A 1 98 ? 0.232 -33.281 -8.219 1 88.75 98 PRO A N 1
ATOM 803 C CA . PRO A 1 98 ? 1.339 -34.25 -8.062 1 88.75 98 PRO A CA 1
ATOM 804 C C . PRO A 1 98 ? 2.359 -34.125 -9.195 1 88.75 98 PRO A C 1
ATOM 806 O O . PRO A 1 98 ? 3.523 -34.5 -9.016 1 88.75 98 PRO A O 1
ATOM 809 N N . GLU A 1 99 ? 1.92 -33.719 -10.336 1 85.88 99 GLU A N 1
ATOM 810 C CA . GLU A 1 99 ? 2.805 -33.562 -11.484 1 85.88 99 GLU A CA 1
ATOM 811 C C . GLU A 1 99 ? 3.959 -32.625 -11.18 1 85.88 99 GLU A C 1
ATOM 813 O O . GLU A 1 99 ? 4.973 -32.625 -11.875 1 85.88 99 GLU A O 1
ATOM 818 N N . LEU A 1 100 ? 3.768 -31.812 -10.102 1 85.94 100 LEU A N 1
ATOM 819 C CA . LEU A 1 100 ? 4.82 -30.875 -9.703 1 85.94 100 LEU A CA 1
ATOM 820 C C . LEU A 1 100 ? 5.871 -31.578 -8.852 1 85.94 100 LEU A C 1
ATOM 822 O O . LEU A 1 100 ? 6.98 -31.062 -8.688 1 85.94 100 LEU A O 1
ATOM 826 N N . GLN A 1 101 ? 5.5 -32.656 -8.195 1 75.19 101 GLN A N 1
ATOM 827 C CA . GLN A 1 101 ? 6.395 -33.344 -7.281 1 75.19 101 GLN A CA 1
ATOM 828 C C . GLN A 1 101 ? 7.477 -34.094 -8.047 1 75.19 101 GLN A C 1
ATOM 830 O O . GLN A 1 101 ? 8.547 -34.375 -7.5 1 75.19 101 GLN A O 1
ATOM 835 N N . THR A 1 102 ? 7.191 -34.469 -9.164 1 64.94 102 THR A N 1
ATOM 836 C CA . THR A 1 102 ? 8.117 -35.312 -9.914 1 64.94 102 THR A CA 1
ATOM 837 C C . THR A 1 102 ? 9.242 -34.469 -10.516 1 64.94 102 THR A C 1
ATOM 839 O O . THR A 1 102 ? 10.273 -35 -10.93 1 64.94 102 THR A O 1
ATOM 842 N N . SER A 1 103 ? 9.031 -33.219 -10.461 1 56.91 103 SER A N 1
ATOM 843 C CA . SER A 1 103 ? 10.055 -32.375 -11.094 1 56.91 103 SER A CA 1
ATOM 844 C C . SER A 1 103 ? 11.195 -32.062 -10.125 1 56.91 103 SER A C 1
ATOM 846 O O . SER A 1 103 ? 11.008 -32.094 -8.906 1 56.91 103 SER A O 1
ATOM 848 N N . TYR A 1 104 ? 12.477 -32.188 -10.57 1 52.59 104 TYR A N 1
ATOM 849 C CA . TYR A 1 104 ? 13.766 -32 -9.914 1 52.59 104 TYR A CA 1
ATOM 850 C C . TYR A 1 104 ? 13.664 -30.922 -8.836 1 52.59 104 TYR A C 1
ATOM 852 O O . TYR A 1 104 ? 14.469 -30.891 -7.906 1 52.59 104 TYR A O 1
ATOM 860 N N . TRP A 1 105 ? 12.719 -30.141 -8.867 1 50.12 105 TRP A N 1
ATOM 861 C CA . TRP A 1 105 ? 12.734 -29.016 -7.945 1 50.12 105 TRP A CA 1
ATOM 862 C C . TRP A 1 105 ? 12.438 -29.469 -6.52 1 50.12 105 TRP A C 1
ATOM 864 O O . TRP A 1 105 ? 12.711 -28.734 -5.562 1 50.12 105 TRP A O 1
ATOM 874 N N . LYS A 1 106 ? 11.711 -30.625 -6.445 1 53.31 106 LYS A N 1
ATOM 875 C CA . LYS A 1 106 ? 11.414 -31.109 -5.102 1 53.31 106 LYS A CA 1
ATOM 876 C C . LYS A 1 106 ? 12.695 -31.359 -4.305 1 53.31 106 LYS A C 1
ATOM 878 O O . LYS A 1 106 ? 12.703 -31.219 -3.082 1 53.31 106 LYS A O 1
ATOM 883 N N . LYS A 1 107 ? 13.648 -31.734 -5.023 1 48.91 107 LYS A N 1
ATOM 884 C CA . LYS A 1 107 ? 14.805 -32.125 -4.223 1 48.91 107 LYS A CA 1
ATOM 885 C C . LYS A 1 107 ? 15.445 -30.922 -3.555 1 48.91 107 LYS A C 1
ATOM 887 O O . LYS A 1 107 ? 15.961 -31.031 -2.439 1 48.91 107 LYS A O 1
ATOM 892 N N . GLN A 1 108 ? 15.602 -29.812 -4.211 1 48.5 108 GLN A N 1
ATOM 893 C CA . GLN A 1 108 ? 16.453 -28.75 -3.693 1 48.5 108 GLN A CA 1
ATOM 894 C C . GLN A 1 108 ? 15.617 -27.688 -2.975 1 48.5 108 GLN A C 1
ATOM 896 O O . GLN A 1 108 ? 15.93 -26.5 -3.049 1 48.5 108 GLN A O 1
ATOM 901 N N . GLY A 1 109 ? 14.727 -28.125 -1.986 1 57.81 109 GLY A N 1
ATOM 902 C CA . GLY A 1 109 ? 14.203 -27.25 -0.94 1 57.81 109 GLY A CA 1
ATOM 903 C C . GLY A 1 109 ? 12.781 -26.797 -1.204 1 57.81 109 GLY A C 1
ATOM 904 O O . GLY A 1 109 ? 12.188 -26.094 -0.382 1 57.81 109 GLY A O 1
ATOM 905 N N . ARG A 1 110 ? 11.922 -27.422 -2.248 1 67.31 110 ARG A N 1
ATOM 906 C CA . ARG A 1 110 ? 10.477 -27.375 -2.469 1 67.31 110 ARG A CA 1
ATOM 907 C C . ARG A 1 110 ? 9.984 -25.938 -2.615 1 67.31 110 ARG A C 1
ATOM 909 O O . ARG A 1 110 ? 8.977 -25.562 -2.014 1 67.31 110 ARG A O 1
ATOM 916 N N . HIS A 1 111 ? 10.789 -25 -3.23 1 86.75 111 HIS A N 1
ATOM 917 C CA . HIS A 1 111 ? 10.258 -23.656 -3.439 1 86.75 111 HIS A CA 1
ATOM 918 C C . HIS A 1 111 ? 9.734 -23.484 -4.859 1 86.75 111 HIS A C 1
ATOM 920 O O . HIS A 1 111 ? 10.484 -23.641 -5.828 1 86.75 111 HIS A O 1
ATOM 926 N N . LEU A 1 112 ? 8.594 -23.219 -4.957 1 90.56 112 LEU A N 1
ATOM 927 C CA . LEU A 1 112 ? 7.941 -23.078 -6.254 1 90.56 112 LEU A CA 1
ATOM 928 C C . LEU A 1 112 ? 8.219 -21.703 -6.852 1 90.56 112 LEU A C 1
ATOM 930 O O . LEU A 1 112 ? 8.539 -21.594 -8.039 1 90.56 112 LEU A O 1
ATOM 934 N N . TRP A 1 113 ? 8.133 -20.734 -6.016 1 95.12 113 TRP A N 1
ATOM 935 C CA . TRP A 1 113 ? 8.156 -19.359 -6.508 1 95.12 113 TRP A CA 1
ATOM 936 C C . TRP A 1 113 ? 9.547 -18.75 -6.352 1 95.12 113 TRP A C 1
ATOM 938 O O . TRP A 1 113 ? 10.25 -19.031 -5.371 1 95.12 113 TRP A O 1
ATOM 948 N N . SER A 1 114 ? 9.922 -17.844 -7.336 1 94.38 114 SER A N 1
ATOM 949 C CA . SER A 1 114 ? 11.047 -16.938 -7.113 1 94.38 114 SER A CA 1
ATOM 950 C C . SER A 1 114 ? 10.836 -16.078 -5.871 1 94.38 114 SER A C 1
ATOM 952 O O . SER A 1 114 ? 9.727 -15.602 -5.625 1 94.38 114 SER A O 1
ATOM 954 N N . PRO A 1 115 ? 11.867 -15.805 -5.156 1 95.31 115 PRO A N 1
ATOM 955 C CA . PRO A 1 115 ? 11.688 -14.961 -3.973 1 95.31 115 PRO A CA 1
ATOM 956 C C . PRO A 1 115 ? 11.312 -13.523 -4.324 1 95.31 115 PRO A C 1
ATOM 958 O O . PRO A 1 115 ? 10.586 -12.867 -3.572 1 95.31 115 PRO A O 1
ATOM 961 N N . SER A 1 116 ? 11.82 -13.039 -5.434 1 96.62 116 SER A N 1
ATOM 962 C CA . SER A 1 116 ? 11.625 -11.641 -5.805 1 96.62 116 SER A CA 1
ATOM 963 C C . SER A 1 116 ? 10.281 -11.43 -6.484 1 96.62 116 SER A C 1
ATOM 965 O O . SER A 1 116 ? 9.734 -12.344 -7.102 1 96.62 116 SER A O 1
ATOM 967 N N . TYR A 1 117 ? 9.797 -10.289 -6.332 1 97.62 117 TYR A N 1
ATOM 968 C CA . TYR A 1 117 ? 8.578 -9.883 -7.023 1 97.62 117 TYR A CA 1
ATOM 969 C C . TYR A 1 117 ? 8.609 -8.398 -7.355 1 97.62 117 TYR A C 1
ATOM 971 O O . TYR A 1 117 ? 9.41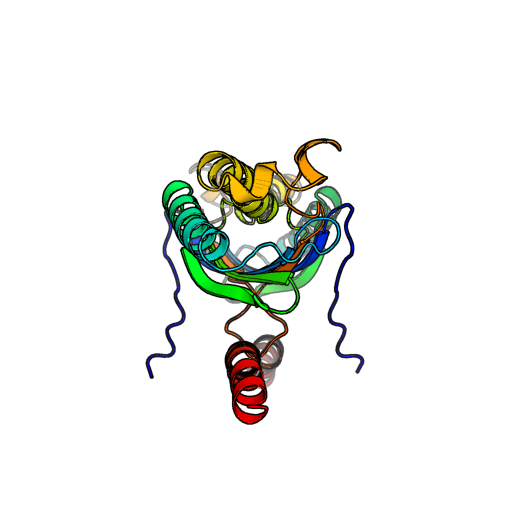4 -7.648 -6.797 1 97.62 117 TYR A O 1
ATOM 979 N N . TYR A 1 118 ? 7.816 -8.055 -8.336 1 96.31 118 TYR A N 1
ATOM 980 C CA . TYR A 1 118 ? 7.621 -6.668 -8.75 1 96.31 118 TYR A CA 1
ATOM 981 C C . TYR A 1 118 ? 6.25 -6.16 -8.32 1 96.31 118 TYR A C 1
ATOM 983 O O . TYR A 1 118 ? 5.258 -6.887 -8.398 1 96.31 118 TYR A O 1
ATOM 991 N N . VAL A 1 119 ? 6.258 -4.855 -7.824 1 96.94 119 VAL A N 1
ATOM 992 C CA . VAL A 1 119 ? 4.965 -4.262 -7.504 1 96.94 119 VAL A CA 1
ATOM 993 C C . VAL A 1 119 ? 4.977 -2.775 -7.855 1 96.94 119 VAL A C 1
ATOM 995 O O . VAL A 1 119 ? 5.977 -2.088 -7.637 1 96.94 119 VAL A O 1
ATOM 998 N N . GLU A 1 120 ? 3.883 -2.383 -8.359 1 94.06 120 GLU A N 1
ATOM 999 C CA . GLU A 1 120 ? 3.658 -0.962 -8.602 1 94.06 120 GLU A CA 1
ATOM 1000 C C . GLU A 1 120 ? 2.227 -0.562 -8.258 1 94.06 120 GLU A C 1
ATOM 1002 O O . GLU A 1 120 ? 1.292 -1.341 -8.453 1 94.06 120 GLU A O 1
ATOM 1007 N N . SER A 1 121 ? 2.117 0.637 -7.75 1 93.88 121 SER A N 1
ATOM 1008 C CA . SER A 1 121 ? 0.776 1.159 -7.516 1 93.88 121 SER A CA 1
ATOM 1009 C C . SER A 1 121 ? 0.123 1.613 -8.82 1 93.88 121 SER A C 1
ATOM 1011 O O . SER A 1 121 ? 0.806 2.092 -9.727 1 93.88 121 SER A O 1
ATOM 1013 N N . ILE A 1 122 ? -1.113 1.465 -8.875 1 87.75 122 ILE A N 1
ATOM 1014 C CA . ILE A 1 122 ? -1.916 1.893 -10.016 1 87.75 122 ILE A CA 1
ATOM 1015 C C . ILE A 1 122 ? -2.914 2.961 -9.57 1 87.75 122 ILE A C 1
ATOM 1017 O O . ILE A 1 122 ? -3.594 2.801 -8.555 1 87.75 122 ILE A O 1
ATOM 1021 N N . GLY A 1 123 ? -2.756 4.082 -10.195 1 80.94 123 GLY A N 1
ATOM 1022 C CA . GLY A 1 123 ? -3.664 5.168 -9.852 1 80.94 123 GLY A CA 1
ATOM 1023 C C . GLY A 1 123 ? -4.703 5.43 -10.93 1 80.94 123 GLY A C 1
ATOM 1024 O O . GLY A 1 123 ? -4.59 4.926 -12.047 1 80.94 123 GLY A O 1
ATOM 1025 N N . SER A 1 124 ? -5.828 5.754 -10.523 1 58.38 124 SER A N 1
ATOM 1026 C CA . SER A 1 124 ? -6.797 6.215 -11.516 1 58.38 124 SER A CA 1
ATOM 1027 C C . SER A 1 124 ? -6.262 7.414 -12.289 1 58.38 124 SER A C 1
ATOM 1029 O O . SER A 1 124 ? -6.605 7.605 -13.461 1 58.38 124 SER A O 1
ATOM 1031 N N . VAL A 1 125 ? -5.543 8.359 -11.633 1 49.5 125 VAL A N 1
ATOM 1032 C CA . VAL A 1 125 ? -5.344 9.727 -12.109 1 49.5 125 VAL A CA 1
ATOM 1033 C C . VAL A 1 125 ? -4.121 9.781 -13.023 1 49.5 125 VAL A C 1
ATOM 1035 O O . VAL A 1 125 ? -3.125 9.094 -12.781 1 49.5 125 VAL A O 1
ATOM 1038 N N . ASN A 1 126 ? -4.055 10.148 -14.266 1 44.03 126 ASN A N 1
ATOM 1039 C CA . ASN A 1 126 ? -3.031 10.914 -14.977 1 44.03 126 ASN A CA 1
ATOM 1040 C C . ASN A 1 126 ? -2.225 11.789 -14.023 1 44.03 126 ASN A C 1
ATOM 1042 O O . ASN A 1 126 ? -2.785 12.648 -13.344 1 44.03 126 ASN A O 1
ATOM 1046 N N . GLU A 1 127 ? -1.195 11.414 -13.438 1 41.72 127 GLU A N 1
ATOM 1047 C CA . GLU A 1 127 ? -0.232 12.156 -12.633 1 41.72 127 GLU A CA 1
ATOM 1048 C C . GLU A 1 127 ? -0.175 13.625 -13.062 1 41.72 127 GLU A C 1
ATOM 1050 O O . GLU A 1 127 ? -0.061 14.516 -12.219 1 41.72 127 GLU A O 1
ATOM 1055 N N . GLN A 1 128 ? -0.052 13.852 -14.266 1 42.16 128 GLN A N 1
ATOM 1056 C CA . GLN A 1 128 ? -0.037 15.203 -14.82 1 42.16 128 GLN A CA 1
ATOM 1057 C C . GLN A 1 128 ? -1.258 16 -14.359 1 42.16 128 GLN A C 1
ATOM 1059 O O . GLN A 1 128 ? -1.165 17.203 -14.109 1 42.16 128 GLN A O 1
ATOM 1064 N N . ALA A 1 129 ? -2.354 15.336 -14.188 1 42.34 129 ALA A N 1
ATOM 1065 C CA . ALA A 1 129 ? -3.576 15.992 -13.734 1 42.34 129 ALA A CA 1
ATOM 1066 C C . ALA A 1 129 ? -3.537 16.266 -12.234 1 42.34 129 ALA A C 1
ATOM 1068 O O . ALA A 1 129 ? -3.994 17.312 -11.773 1 42.34 129 ALA A O 1
ATOM 1069 N N . VAL A 1 130 ? -2.973 15.445 -11.477 1 43.81 130 VAL A N 1
ATOM 1070 C CA . VAL A 1 130 ? -2.83 15.727 -10.047 1 43.81 130 VAL A CA 1
ATOM 1071 C C . VAL A 1 130 ? -1.825 16.859 -9.844 1 43.81 130 VAL A C 1
ATOM 1073 O O . VAL A 1 130 ? -2.076 17.781 -9.07 1 43.81 130 VAL A O 1
ATOM 1076 N N . ALA A 1 131 ? -0.707 16.75 -10.336 1 45.72 131 ALA A N 1
ATOM 1077 C CA . ALA A 1 131 ? 0.284 17.812 -10.266 1 45.72 131 ALA A CA 1
ATOM 1078 C C . ALA A 1 131 ? -0.23 19.078 -10.938 1 45.72 131 ALA A C 1
ATOM 1080 O O . ALA A 1 131 ? -0.072 20.188 -10.398 1 45.72 131 ALA A O 1
ATOM 1081 N N . LYS A 1 132 ? -0.787 19.031 -12.141 1 46.16 132 LYS A N 1
ATOM 1082 C CA . LYS A 1 132 ? -1.423 20.172 -12.789 1 46.16 132 LYS A CA 1
ATOM 1083 C C . LYS A 1 132 ? -2.592 20.703 -11.961 1 46.16 132 LYS A C 1
ATOM 1085 O O . LYS A 1 132 ? -2.822 21.906 -11.898 1 46.16 132 LYS A O 1
ATOM 1090 N N . TYR A 1 133 ? -3.361 19.953 -11.273 1 42.19 133 TYR A N 1
ATOM 1091 C CA . TYR A 1 133 ? -4.465 20.328 -10.406 1 42.19 133 TYR A CA 1
ATOM 1092 C C . TYR A 1 133 ? -3.957 21.062 -9.164 1 42.19 133 TYR A C 1
ATOM 1094 O O . TYR A 1 133 ? -4.504 22.094 -8.781 1 42.19 133 TYR A O 1
ATOM 1102 N N . ILE A 1 134 ? -3.02 20.438 -8.547 1 48.94 134 ILE A N 1
ATOM 1103 C CA . ILE A 1 134 ? -2.414 21.125 -7.414 1 48.94 134 ILE A CA 1
ATOM 1104 C C . ILE A 1 134 ? -1.835 22.469 -7.879 1 48.94 134 ILE A C 1
ATOM 1106 O O . ILE 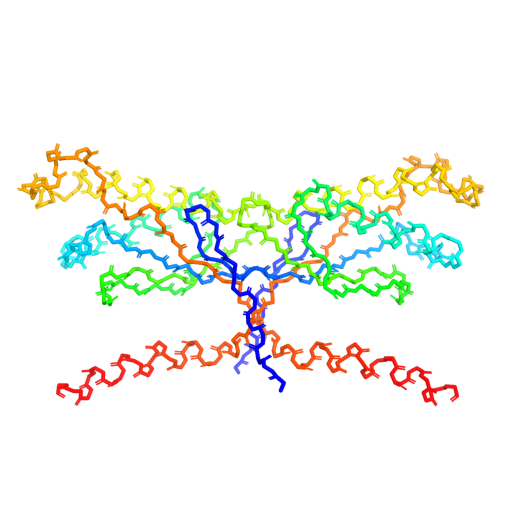A 1 134 ? -2.021 23.484 -7.219 1 48.94 134 ILE A O 1
ATOM 1110 N N . ASP A 1 135 ? -1.144 22.438 -8.945 1 48.81 135 ASP A N 1
ATOM 1111 C CA . ASP A 1 135 ? -0.565 23.656 -9.5 1 48.81 135 ASP A CA 1
ATOM 1112 C C . ASP A 1 135 ? -1.655 24.609 -9.984 1 48.81 135 ASP A C 1
ATOM 1114 O O . ASP A 1 135 ? -1.563 25.828 -9.773 1 48.81 135 ASP A O 1
ATOM 1118 N N . ASP A 1 136 ? -2.645 24.125 -10.703 1 47.72 136 ASP A N 1
ATOM 1119 C CA . ASP A 1 136 ? -3.729 24.953 -11.219 1 47.72 136 ASP A CA 1
ATOM 1120 C C . ASP A 1 136 ? -4.562 25.531 -10.078 1 47.72 136 ASP A C 1
ATOM 1122 O O . ASP A 1 136 ? -5.051 26.672 -10.172 1 47.72 136 ASP A O 1
ATOM 1126 N N . GLN A 1 137 ? -4.801 24.797 -9.086 1 43.94 137 GLN A N 1
ATOM 1127 C CA . GLN A 1 137 ? -5.496 25.312 -7.918 1 43.94 137 GLN A CA 1
ATOM 1128 C C . GLN A 1 137 ? -4.691 26.438 -7.258 1 43.94 137 GLN A C 1
ATOM 1130 O O . GLN A 1 137 ? -5.262 27.438 -6.805 1 43.94 137 GLN A O 1
ATOM 1135 N N . ARG A 1 138 ? -3.486 26.344 -7.113 1 45 138 ARG A N 1
ATOM 1136 C CA . ARG A 1 138 ? -2.627 27.406 -6.613 1 45 138 ARG A CA 1
ATOM 1137 C C . ARG A 1 138 ? -2.639 28.609 -7.559 1 45 138 ARG A C 1
ATOM 1139 O O . ARG A 1 138 ? -2.629 29.766 -7.109 1 45 138 ARG A O 1
ATOM 1146 N N . LYS A 1 139 ? -2.604 28.391 -8.883 1 48.75 139 LYS A N 1
ATOM 1147 C CA . LYS A 1 139 ? -2.67 29.531 -9.797 1 48.75 139 LYS A CA 1
ATOM 1148 C C . LYS A 1 139 ? -4.027 30.219 -9.727 1 48.75 139 LYS A C 1
ATOM 1150 O O . LYS A 1 139 ? -4.121 31.438 -9.875 1 48.75 139 LYS A O 1
ATOM 1155 N N . LYS A 1 140 ? -5.086 29.547 -9.641 1 47.25 140 LYS A N 1
ATOM 1156 C CA . LYS A 1 140 ? -6.402 30.172 -9.539 1 47.25 140 LYS A CA 1
ATOM 1157 C C . LYS A 1 140 ? -6.531 30.969 -8.242 1 47.25 140 LYS A C 1
ATOM 1159 O O . LYS A 1 140 ? -7.195 32 -8.203 1 47.25 140 LYS A O 1
ATOM 1164 N N . GLU A 1 141 ? -5.945 30.531 -7.293 1 42.03 141 GLU A N 1
ATOM 1165 C CA . GLU A 1 141 ? -5.996 31.328 -6.074 1 42.03 141 GLU A CA 1
ATOM 1166 C C . GLU A 1 141 ? -5.098 32.562 -6.184 1 42.03 141 GLU A C 1
ATOM 1168 O O . GLU A 1 141 ? -5.418 33.625 -5.648 1 42.03 141 GLU A O 1
ATOM 1173 N N . VAL A 1 142 ? -3.98 32.5 -6.91 1 43.41 142 VAL A N 1
ATOM 1174 C CA . VAL A 1 142 ? -3.193 33.719 -7.109 1 43.41 142 VAL A CA 1
ATOM 1175 C C . VAL A 1 142 ? -3.91 34.625 -8.086 1 43.41 142 VAL A C 1
ATOM 1177 O O . VAL A 1 142 ? -3.707 35.844 -8.07 1 43.41 142 VAL A O 1
ATOM 1180 N N . LYS A 1 143 ? -4.527 34.094 -9.062 1 45.84 143 LYS A N 1
ATOM 1181 C CA . LYS A 1 143 ? -5.191 35.031 -9.945 1 45.84 143 LYS A CA 1
ATOM 1182 C C . LYS A 1 143 ? -6.379 35.719 -9.25 1 45.84 143 LYS A C 1
ATOM 1184 O O . LYS A 1 143 ? -6.965 36.656 -9.773 1 45.84 143 LYS A O 1
ATOM 1189 N N . LEU A 1 144 ? -6.914 34.906 -8.242 1 40.41 144 LEU A N 1
ATOM 1190 C CA . LEU A 1 144 ? -7.977 35.625 -7.562 1 40.41 144 LEU A CA 1
ATOM 1191 C C . LEU A 1 144 ? -7.398 36.688 -6.641 1 40.41 144 LEU A C 1
ATOM 1193 O O . LEU A 1 144 ? -8.141 37.469 -6.023 1 40.41 144 LEU A O 1
ATOM 1197 N N . GLU A 1 145 ? -6.098 36.75 -6.465 1 35.22 145 GLU A N 1
ATOM 1198 C CA . GLU A 1 145 ? -5.641 38.031 -5.926 1 35.22 145 GLU A CA 1
ATOM 1199 C C . GLU A 1 145 ? -5.215 38.969 -7.039 1 35.22 145 GLU A C 1
ATOM 1201 O O . GLU A 1 145 ? -4.727 38.531 -8.078 1 35.22 145 GLU A O 1
ATOM 1206 N N . MET B 1 1 ? 13.281 15.445 -20.031 1 22.47 1 MET B N 1
ATOM 1207 C CA . MET B 1 1 ? 12.391 15.32 -18.875 1 22.47 1 MET B CA 1
ATOM 1208 C C . MET B 1 1 ? 12.32 13.867 -18.406 1 22.47 1 MET B C 1
ATOM 1210 O O . MET B 1 1 ? 11.766 13.016 -19.094 1 22.47 1 MET B O 1
ATOM 1214 N N . LYS B 1 2 ? 13.352 13.273 -17.906 1 32.19 2 LYS B N 1
ATOM 1215 C CA . LYS B 1 2 ? 13.609 11.859 -17.656 1 32.19 2 LYS B CA 1
ATOM 1216 C C . LYS B 1 2 ? 12.445 11.211 -16.906 1 32.19 2 LYS B C 1
ATOM 1218 O O . LYS B 1 2 ? 11.883 11.812 -15.984 1 32.19 2 LYS B O 1
ATOM 1223 N N . ASP B 1 3 ? 11.453 10.703 -17.531 1 39.34 3 ASP B N 1
ATOM 1224 C CA . ASP B 1 3 ? 10.266 9.992 -17.094 1 39.34 3 ASP B CA 1
ATOM 1225 C C . ASP B 1 3 ? 10.531 9.242 -15.781 1 39.34 3 ASP B C 1
ATOM 1227 O O . ASP B 1 3 ? 11.266 8.25 -15.766 1 39.34 3 ASP B O 1
ATOM 1231 N N . THR B 1 4 ? 10.984 9.914 -14.719 1 43.34 4 THR B N 1
ATOM 1232 C CA . THR B 1 4 ? 11.562 9.523 -13.438 1 43.34 4 THR B CA 1
ATOM 1233 C C . THR B 1 4 ? 10.688 8.477 -12.758 1 43.34 4 THR B C 1
ATOM 1235 O O . THR B 1 4 ? 9.727 8.812 -12.062 1 43.34 4 THR B O 1
ATOM 1238 N N . LYS B 1 5 ? 10.28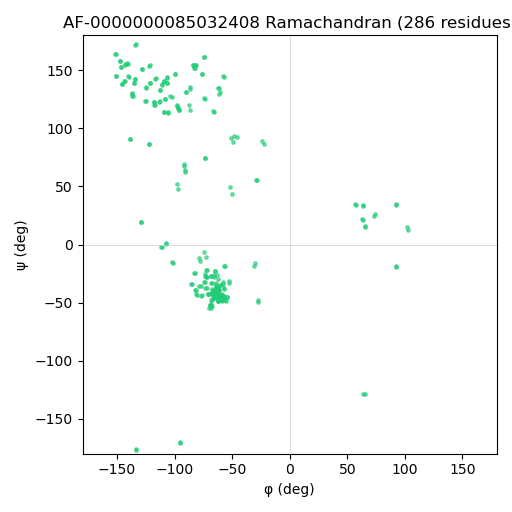1 7.602 -13.508 1 54.5 5 LYS B N 1
ATOM 1239 C CA . LYS B 1 5 ? 9.68 6.441 -12.852 1 54.5 5 LYS B CA 1
ATOM 1240 C C . LYS B 1 5 ? 10.578 5.922 -11.734 1 54.5 5 LYS B C 1
ATOM 1242 O O . LYS B 1 5 ? 11.719 5.535 -11.969 1 54.5 5 LYS B O 1
ATOM 1247 N N . ARG B 1 6 ? 10.375 6.359 -10.461 1 70.62 6 ARG B N 1
ATOM 1248 C CA . ARG B 1 6 ? 11.25 5.988 -9.352 1 70.62 6 ARG B CA 1
ATOM 1249 C C . ARG B 1 6 ? 11.016 4.543 -8.938 1 70.62 6 ARG B C 1
ATOM 1251 O O . ARG B 1 6 ? 10.156 4.262 -8.094 1 70.62 6 ARG B O 1
ATOM 1258 N N . ILE B 1 7 ? 11.531 3.686 -9.797 1 86.88 7 ILE B N 1
ATOM 1259 C CA . ILE B 1 7 ? 11.57 2.275 -9.43 1 86.88 7 ILE B CA 1
ATOM 1260 C C . ILE B 1 7 ? 12.656 2.047 -8.383 1 86.88 7 ILE B C 1
ATOM 1262 O O . ILE B 1 7 ? 13.773 2.557 -8.523 1 86.88 7 ILE B O 1
ATOM 1266 N N . THR B 1 8 ? 12.266 1.472 -7.305 1 94.56 8 THR B N 1
ATOM 1267 C CA . THR B 1 8 ? 13.188 1.19 -6.215 1 94.56 8 THR B CA 1
ATOM 1268 C C . THR B 1 8 ? 13.461 -0.307 -6.105 1 94.56 8 THR B C 1
ATOM 1270 O O . THR B 1 8 ? 12.547 -1.12 -6.266 1 94.56 8 THR B O 1
ATOM 1273 N N . TYR B 1 9 ? 14.688 -0.698 -5.828 1 95.62 9 TYR B N 1
ATOM 1274 C CA . TYR B 1 9 ? 15.094 -2.09 -5.664 1 95.62 9 TYR B CA 1
ATOM 1275 C C . TYR B 1 9 ? 15.328 -2.424 -4.195 1 95.62 9 TYR B C 1
ATOM 1277 O O . TYR B 1 9 ? 16.219 -1.863 -3.559 1 95.62 9 TYR B O 1
ATOM 1285 N N . GLY B 1 10 ? 14.461 -3.297 -3.697 1 93.94 10 GLY B N 1
ATOM 1286 C CA . GLY B 1 10 ? 14.648 -3.834 -2.359 1 93.94 10 GLY B CA 1
ATOM 1287 C C . GLY B 1 10 ? 15.367 -5.172 -2.35 1 93.94 10 GLY B C 1
ATOM 1288 O O . GLY B 1 10 ? 15.867 -5.617 -3.383 1 93.94 10 GLY B O 1
ATOM 1289 N N . ARG B 1 11 ? 15.391 -5.773 -1.202 1 93.38 11 ARG B N 1
ATOM 1290 C CA . ARG B 1 11 ? 16.062 -7.059 -1.06 1 93.38 11 ARG B CA 1
ATOM 1291 C C . ARG B 1 11 ? 15.352 -8.141 -1.871 1 93.38 11 ARG B C 1
ATOM 1293 O O . ARG B 1 11 ? 15.992 -8.914 -2.578 1 93.38 11 ARG B O 1
ATOM 1300 N N . THR B 1 12 ? 13.984 -8.133 -1.763 1 95.88 12 THR B N 1
ATOM 1301 C CA . THR B 1 12 ? 13.227 -9.18 -2.443 1 95.88 12 THR B CA 1
ATOM 1302 C C . THR B 1 12 ? 12.109 -8.578 -3.291 1 95.88 12 THR B C 1
ATOM 1304 O O . THR B 1 12 ? 11.117 -9.242 -3.58 1 95.88 12 THR B O 1
ATOM 1307 N N . SER B 1 13 ? 12.305 -7.297 -3.553 1 97.62 13 SER B N 1
ATOM 1308 C CA . SER B 1 13 ? 11.234 -6.66 -4.312 1 97.62 13 SER B CA 1
ATOM 1309 C C . SER B 1 13 ? 11.766 -5.508 -5.156 1 97.62 13 SER B C 1
ATOM 1311 O O . SER B 1 13 ? 12.75 -4.867 -4.789 1 97.62 13 SER B O 1
ATOM 1313 N N . VAL B 1 14 ? 11.234 -5.344 -6.238 1 97.62 14 VAL B N 1
ATOM 1314 C CA . VAL B 1 14 ? 11.328 -4.125 -7.039 1 97.62 14 VAL B CA 1
ATOM 1315 C C . VAL B 1 14 ? 9.984 -3.393 -7.012 1 97.62 14 VAL B C 1
ATOM 1317 O O . VAL B 1 14 ? 8.945 -3.971 -7.348 1 97.62 14 VAL B O 1
ATOM 1320 N N . TYR B 1 15 ? 10.07 -2.119 -6.609 1 96.62 15 TYR B N 1
ATOM 1321 C CA . TYR B 1 15 ? 8.758 -1.551 -6.348 1 96.62 15 TYR B CA 1
ATOM 1322 C C . TYR B 1 15 ? 8.719 -0.068 -6.699 1 96.62 15 TYR B C 1
ATOM 1324 O O . TYR B 1 15 ? 9.766 0.591 -6.738 1 96.62 15 TYR B O 1
ATOM 1332 N N . ASN B 1 16 ? 7.59 0.401 -7.035 1 93.88 16 ASN B N 1
ATOM 1333 C CA . ASN B 1 16 ? 7.168 1.789 -7.199 1 93.88 16 ASN B CA 1
ATOM 1334 C C . ASN B 1 16 ? 5.773 2.025 -6.629 1 93.88 16 ASN B C 1
ATOM 1336 O O . ASN B 1 16 ? 4.773 1.862 -7.336 1 93.88 16 ASN B O 1
ATOM 1340 N N . LEU B 1 17 ? 5.754 2.41 -5.355 1 95.88 17 LEU B N 1
ATOM 1341 C CA . LEU B 1 17 ? 4.492 2.584 -4.645 1 95.88 17 LEU B CA 1
ATOM 1342 C C . LEU B 1 17 ? 4.316 4.031 -4.191 1 95.88 17 LEU B C 1
ATOM 1344 O O . LEU B 1 17 ? 5.145 4.559 -3.447 1 95.88 17 LEU B O 1
ATOM 1348 N N . ASN B 1 18 ? 3.246 4.574 -4.648 1 93.75 18 ASN B N 1
ATOM 1349 C CA . ASN B 1 18 ? 2.941 5.973 -4.359 1 93.75 18 ASN B CA 1
ATOM 1350 C C . ASN B 1 18 ? 1.487 6.152 -3.932 1 93.75 18 ASN B C 1
ATOM 1352 O O . ASN B 1 18 ? 0.588 5.52 -4.492 1 93.75 18 ASN B O 1
ATOM 1356 N N . TYR B 1 19 ? 1.394 7.074 -2.967 1 95.19 19 TYR B N 1
ATOM 1357 C CA . TYR B 1 19 ? 0.07 7.277 -2.389 1 95.19 19 TYR B CA 1
ATOM 1358 C C . TYR B 1 19 ? -0.239 8.766 -2.246 1 95.19 19 TYR B C 1
ATOM 1360 O O . TYR B 1 19 ? 0.631 9.555 -1.872 1 95.19 19 TYR B O 1
ATOM 1368 N N . HIS B 1 20 ? -1.402 9.117 -2.533 1 93.62 20 HIS B N 1
ATOM 1369 C CA . HIS B 1 20 ? -1.946 10.422 -2.178 1 93.62 20 HIS B CA 1
ATOM 1370 C C . HIS B 1 20 ? -2.754 10.344 -0.885 1 93.62 20 HIS B C 1
ATOM 1372 O O . HIS B 1 20 ? -3.781 9.672 -0.828 1 93.62 20 HIS B O 1
ATOM 1378 N N . LEU B 1 21 ? -2.305 11.008 0.134 1 96.62 21 LEU B N 1
ATOM 1379 C CA . LEU B 1 21 ? -2.922 10.992 1.456 1 96.62 21 LEU B CA 1
ATOM 1380 C C . LEU B 1 21 ? -3.559 12.336 1.778 1 96.62 21 LEU B C 1
ATOM 1382 O O . LEU B 1 21 ? -2.955 13.391 1.54 1 96.62 21 LEU B O 1
ATOM 1386 N N . ILE B 1 22 ? -4.75 12.25 2.357 1 95.38 22 ILE B N 1
ATOM 1387 C CA . ILE B 1 22 ? -5.434 13.469 2.766 1 95.38 22 ILE B CA 1
ATOM 1388 C C . ILE B 1 22 ? -6.047 13.281 4.152 1 95.38 22 ILE B C 1
ATOM 1390 O O . ILE B 1 22 ? -6.695 12.266 4.418 1 95.38 22 ILE B O 1
ATOM 1394 N N . TRP B 1 23 ? -5.766 14.258 5.051 1 97 23 TRP B N 1
ATOM 1395 C CA . TRP B 1 23 ? -6.492 14.297 6.32 1 97 23 TRP B CA 1
ATOM 1396 C C . TRP B 1 23 ? -6.598 15.719 6.844 1 97 23 TRP B C 1
ATOM 1398 O O . TRP B 1 23 ? -5.949 16.625 6.316 1 97 23 TRP B O 1
ATOM 1408 N N . GLY B 1 24 ? -7.441 15.953 7.742 1 95.19 24 GLY B N 1
ATOM 1409 C CA . GLY B 1 24 ? -7.637 17.281 8.281 1 95.19 24 GLY B CA 1
ATOM 1410 C C . GLY B 1 24 ? -7.695 17.312 9.797 1 95.19 24 GLY B C 1
ATOM 1411 O O . GLY B 1 24 ? -7.484 16.297 10.453 1 95.19 24 GLY B O 1
ATOM 1412 N N . THR B 1 25 ? -7.949 18.547 10.273 1 93.12 25 THR B N 1
ATOM 1413 C CA . THR B 1 25 ? -8.062 18.734 11.711 1 93.12 25 THR B CA 1
ATOM 1414 C C . THR B 1 25 ? -9.453 18.344 12.203 1 93.12 25 THR B C 1
ATOM 1416 O O . THR B 1 25 ? -10.414 18.375 11.43 1 93.12 25 THR B O 1
ATOM 1419 N N . ARG B 1 26 ? -9.477 18 13.414 1 89.81 26 ARG B N 1
ATOM 1420 C CA . ARG B 1 26 ? -10.773 17.719 14.023 1 89.81 26 ARG B CA 1
ATOM 1421 C C . ARG B 1 26 ? -11.672 18.953 13.984 1 89.81 26 ARG B C 1
ATOM 1423 O O . ARG B 1 26 ? -11.219 20.078 14.234 1 89.81 26 ARG B O 1
ATOM 1430 N N . TYR B 1 27 ? -12.82 18.812 13.57 1 85.12 27 TYR B N 1
ATOM 1431 C CA . TYR B 1 27 ? -13.836 19.859 13.508 1 85.12 27 TYR B CA 1
ATOM 1432 C C . TYR B 1 27 ? -13.438 20.953 12.523 1 85.12 27 TYR B C 1
ATOM 1434 O O . TYR B 1 27 ? -13.867 22.094 12.656 1 85.12 27 TYR B O 1
ATOM 1442 N N . ARG B 1 28 ? -12.5 20.703 11.695 1 86.38 28 ARG B N 1
ATOM 1443 C CA . ARG B 1 28 ? -12.055 21.609 10.633 1 86.38 28 ARG B CA 1
ATOM 1444 C C . ARG B 1 28 ? -11.484 22.891 11.211 1 86.38 28 ARG B C 1
ATOM 1446 O O . ARG B 1 28 ? -11.711 23.984 10.664 1 86.38 28 ARG B O 1
ATOM 1453 N N . ASN B 1 29 ? -10.875 22.688 12.367 1 85.06 29 ASN B N 1
ATOM 1454 C CA . ASN B 1 29 ? -10.242 23.844 12.977 1 85.06 29 ASN B CA 1
ATOM 1455 C C . ASN B 1 29 ? -9.141 24.406 12.086 1 85.06 29 ASN B C 1
ATOM 1457 O O . ASN B 1 29 ? -8.297 23.672 11.586 1 85.06 29 ASN B O 1
ATOM 1461 N N . LYS B 1 30 ? -9.102 25.688 11.93 1 87.5 30 LYS B N 1
ATOM 1462 C CA . LYS B 1 30 ? -8.133 26.344 11.062 1 87.5 30 LYS B CA 1
ATOM 1463 C C . LYS B 1 30 ? -6.875 26.734 11.836 1 87.5 30 LYS B C 1
ATOM 1465 O O . LYS B 1 30 ? -6.535 27.922 11.93 1 87.5 30 LYS B O 1
ATOM 1470 N N . VAL B 1 31 ? -6.16 25.797 12.25 1 88.81 31 VAL B N 1
ATOM 1471 C CA . VAL B 1 31 ? -5.039 26.062 13.148 1 88.81 31 VAL B CA 1
ATOM 1472 C C . VAL B 1 31 ? -3.723 25.797 12.414 1 88.81 31 VAL B C 1
ATOM 1474 O O . VAL B 1 31 ? -2.645 26.031 12.961 1 88.81 31 VAL B O 1
ATOM 1477 N N . LEU B 1 32 ? -3.805 25.359 11.172 1 92.06 32 LEU B N 1
ATOM 1478 C CA . LEU B 1 32 ? -2.596 24.969 10.445 1 92.06 32 LEU B CA 1
ATOM 1479 C C . LEU B 1 32 ? -2.018 26.156 9.68 1 92.06 32 LEU B C 1
ATOM 1481 O O . LEU B 1 32 ? -1.877 26.094 8.461 1 92.06 32 LEU B O 1
ATOM 1485 N N . LYS B 1 33 ? -1.632 27.141 10.391 1 90.31 33 LYS B N 1
ATOM 1486 C CA . LYS B 1 33 ? -1.064 28.344 9.805 1 90.31 33 LYS B CA 1
ATOM 1487 C C . LYS B 1 33 ? 0.097 28.875 10.641 1 90.31 33 LYS B C 1
ATOM 1489 O O . LYS B 1 33 ? 0.23 28.531 11.812 1 90.31 33 LYS B O 1
ATOM 1494 N N . GLY B 1 34 ? 1 29.656 9.906 1 91.69 34 GLY B N 1
ATOM 1495 C CA . GLY B 1 34 ? 2.102 30.312 10.602 1 91.69 34 GLY B CA 1
ATOM 1496 C C . GLY B 1 34 ? 3.086 29.328 11.203 1 91.69 34 GLY B C 1
ATOM 1497 O O . GLY B 1 34 ? 3.574 28.422 10.516 1 91.69 34 GLY B O 1
ATOM 1498 N N . HIS B 1 35 ? 3.289 29.594 12.461 1 94.75 35 HIS B N 1
ATOM 1499 C CA . HIS B 1 35 ? 4.258 28.781 13.188 1 94.75 35 HIS B CA 1
ATOM 1500 C C . HIS B 1 35 ? 3.842 27.312 13.211 1 94.75 35 HIS B C 1
ATOM 1502 O O . HIS B 1 35 ? 4.68 26.422 13.031 1 94.75 35 HIS B O 1
ATOM 1508 N N . VAL B 1 36 ? 2.609 27.031 13.367 1 93.94 36 VAL B N 1
ATOM 1509 C CA . VAL B 1 36 ? 2.076 25.672 13.422 1 93.94 36 VAL B CA 1
ATOM 1510 C C . VAL B 1 36 ? 2.352 24.953 12.109 1 93.94 36 VAL B C 1
ATOM 1512 O O . VAL B 1 36 ? 2.777 23.797 12.102 1 93.94 36 VAL B O 1
ATOM 1515 N N . GLU B 1 37 ? 2.127 25.609 11.039 1 95 37 GLU B N 1
ATOM 1516 C CA . GLU B 1 37 ? 2.373 25.031 9.719 1 95 37 GLU B CA 1
ATOM 1517 C C . GLU B 1 37 ? 3.844 24.672 9.539 1 95 37 GLU B C 1
ATOM 1519 O O . GLU B 1 37 ? 4.16 23.594 9.016 1 95 37 GLU B O 1
ATOM 1524 N N . GLU B 1 38 ? 4.68 25.578 9.938 1 96 38 GLU B N 1
ATOM 1525 C CA . GLU B 1 38 ? 6.117 25.359 9.797 1 96 38 GLU B CA 1
ATOM 1526 C C . GLU B 1 38 ? 6.57 24.141 10.609 1 96 38 GLU B C 1
ATOM 1528 O O . GLU B 1 38 ? 7.32 23.297 10.109 1 96 38 GLU B O 1
ATOM 1533 N N . VAL B 1 39 ? 6.141 24.062 11.844 1 97.25 39 VAL B N 1
ATOM 1534 C CA . VAL B 1 39 ? 6.5 22.953 12.711 1 97.25 39 VAL B CA 1
ATOM 1535 C C . VAL B 1 39 ? 5.934 21.641 12.148 1 97.25 39 VAL B C 1
ATOM 1537 O O . VAL B 1 39 ? 6.605 20.609 12.156 1 97.25 39 VAL B O 1
ATOM 1540 N N . LEU B 1 40 ? 4.762 21.688 11.648 1 97.38 40 LEU B N 1
ATOM 1541 C CA . LEU B 1 40 ? 4.113 20.516 11.078 1 97.38 40 LEU B CA 1
ATOM 1542 C C . LEU B 1 40 ? 4.898 20 9.875 1 97.38 40 LEU B C 1
ATOM 1544 O O . LEU B 1 40 ? 5.176 18.797 9.781 1 97.38 40 LEU B O 1
ATOM 1548 N N . LYS B 1 41 ? 5.234 20.844 9.008 1 97.06 41 LYS B N 1
ATOM 1549 C CA . LYS B 1 41 ? 5.98 20.453 7.816 1 97.06 41 LYS B CA 1
ATOM 1550 C C . LYS B 1 41 ? 7.27 19.719 8.188 1 97.06 41 LYS B C 1
ATOM 1552 O O . LYS B 1 41 ? 7.551 18.641 7.672 1 97.06 41 LYS B O 1
ATO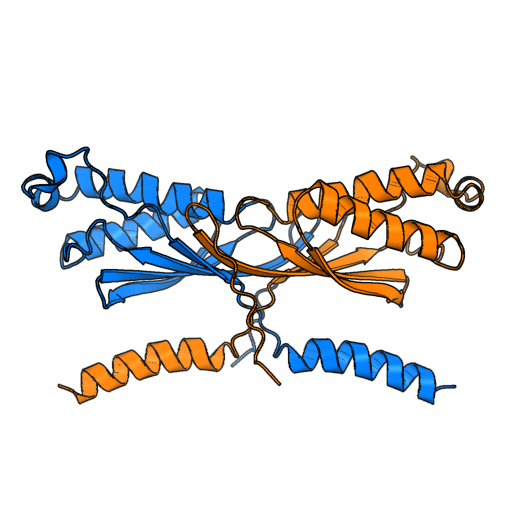M 1557 N N . GLN B 1 42 ? 7.926 20.344 9.086 1 98.19 42 GLN B N 1
ATOM 1558 C CA . GLN B 1 42 ? 9.18 19.734 9.516 1 98.19 42 GLN B CA 1
ATOM 1559 C C . GLN B 1 42 ? 8.93 18.391 10.188 1 98.19 42 GLN B C 1
ATOM 1561 O O . GLN B 1 42 ? 9.664 17.422 9.945 1 98.19 42 GLN B O 1
ATOM 1566 N N . SER B 1 43 ? 7.953 18.328 11 1 98.56 43 SER B N 1
ATOM 1567 C CA . SER B 1 43 ? 7.613 17.094 11.703 1 98.56 43 SER B CA 1
ATOM 1568 C C . SER B 1 43 ? 7.293 15.969 10.719 1 98.56 43 SER B C 1
ATOM 1570 O O . SER B 1 43 ? 7.762 14.844 10.883 1 98.56 43 SER B O 1
ATOM 1572 N N . LEU B 1 44 ? 6.551 16.25 9.727 1 98.62 44 LEU B N 1
ATOM 1573 C CA . LEU B 1 44 ? 6.133 15.242 8.758 1 98.62 44 LEU B CA 1
ATOM 1574 C C . LEU B 1 44 ? 7.332 14.703 7.984 1 98.62 44 LEU B C 1
ATOM 1576 O O . LEU B 1 44 ? 7.434 13.5 7.75 1 98.62 44 LEU B O 1
ATOM 1580 N N . TYR B 1 45 ? 8.211 15.547 7.633 1 98.44 45 TYR B N 1
ATOM 1581 C CA . TYR B 1 45 ? 9.414 15.094 6.953 1 98.44 45 TYR B CA 1
ATOM 1582 C C . TYR B 1 45 ? 10.273 14.234 7.871 1 98.44 45 TYR B C 1
ATOM 1584 O O . TYR B 1 45 ? 10.836 13.227 7.445 1 98.44 45 TYR B O 1
ATOM 1592 N N . ASP B 1 46 ? 10.367 14.664 9.102 1 98.69 46 ASP B N 1
ATOM 1593 C CA . ASP B 1 46 ? 11.133 13.891 10.07 1 98.69 46 ASP B CA 1
ATOM 1594 C C . ASP B 1 46 ? 10.547 12.492 10.25 1 98.69 46 ASP B C 1
ATOM 1596 O O . ASP B 1 46 ? 11.281 11.508 10.328 1 98.69 46 ASP B O 1
ATOM 1600 N N . ILE B 1 47 ? 9.305 12.438 10.336 1 98.88 47 ILE B N 1
ATOM 1601 C CA . ILE B 1 47 ? 8.617 11.164 10.508 1 98.88 47 ILE B CA 1
ATOM 1602 C C . ILE B 1 47 ? 8.883 10.273 9.297 1 98.88 47 ILE B C 1
ATOM 1604 O O . ILE B 1 47 ? 9.203 9.094 9.453 1 98.88 47 ILE B O 1
ATOM 1608 N N . ALA B 1 48 ? 8.719 10.797 8.109 1 98.81 48 ALA B N 1
ATOM 1609 C CA . ALA B 1 48 ? 8.977 10.031 6.895 1 98.81 48 ALA B CA 1
ATOM 1610 C C . ALA B 1 48 ? 10.383 9.445 6.898 1 98.81 48 ALA B C 1
ATOM 1612 O O . ALA B 1 48 ? 10.57 8.266 6.594 1 98.81 48 ALA B O 1
ATOM 1613 N N . SER B 1 49 ? 11.281 10.25 7.262 1 98.56 49 SER B N 1
ATOM 1614 C CA . SER B 1 49 ? 12.672 9.82 7.309 1 98.56 49 SER B CA 1
ATOM 1615 C C . SER B 1 49 ? 12.875 8.719 8.336 1 98.56 49 SER B C 1
ATOM 1617 O O . SER B 1 49 ? 13.547 7.719 8.062 1 98.56 49 SER B O 1
ATOM 1619 N N . LYS B 1 50 ? 12.336 8.875 9.445 1 98.75 50 LYS B N 1
ATOM 1620 C CA . LYS B 1 50 ? 12.508 7.941 10.555 1 98.75 50 LYS B CA 1
ATOM 1621 C C . LYS B 1 50 ? 11.93 6.57 10.211 1 98.75 50 LYS B C 1
ATOM 1623 O O . LYS B 1 50 ? 12.508 5.543 10.57 1 98.75 50 LYS B O 1
ATOM 1628 N N . TYR B 1 51 ? 10.875 6.574 9.516 1 98.75 51 TYR B N 1
ATOM 1629 C CA . TYR B 1 51 ? 10.156 5.316 9.367 1 98.75 51 TYR B CA 1
ATOM 1630 C C . TYR B 1 51 ? 10.32 4.762 7.953 1 98.75 51 TYR B C 1
ATOM 1632 O O . TYR B 1 51 ? 9.711 3.746 7.605 1 98.75 51 TYR B O 1
ATOM 1640 N N . GLY B 1 52 ? 11.023 5.395 7.117 1 98.19 52 GLY B N 1
ATOM 1641 C CA . GLY B 1 52 ? 11.508 4.766 5.898 1 98.19 52 GLY B CA 1
ATOM 1642 C C . GLY B 1 52 ? 10.578 4.961 4.715 1 98.19 52 GLY B C 1
ATOM 1643 O O . GLY B 1 52 ? 10.391 4.047 3.912 1 98.19 52 GLY B O 1
ATOM 1644 N N . PHE B 1 53 ? 9.945 6.062 4.617 1 98.19 53 PHE B N 1
ATOM 1645 C CA . PHE B 1 53 ? 9.219 6.484 3.426 1 98.19 53 PHE B CA 1
ATOM 1646 C C . PHE B 1 53 ? 9.523 7.941 3.096 1 98.19 53 PHE B C 1
ATOM 1648 O O . PHE B 1 53 ? 10.273 8.609 3.816 1 98.19 53 PHE B O 1
ATOM 1655 N N . THR B 1 54 ? 9.031 8.391 1.905 1 97.06 54 THR B N 1
ATOM 1656 C CA . THR B 1 54 ? 9.367 9.75 1.488 1 97.06 54 THR B CA 1
ATOM 1657 C C . THR B 1 54 ? 8.102 10.531 1.124 1 97.06 54 THR B C 1
ATOM 1659 O O . THR B 1 54 ? 7.098 9.938 0.726 1 97.06 54 THR B O 1
ATOM 1662 N N . ILE B 1 55 ? 8.203 11.82 1.331 1 94.81 55 ILE B N 1
ATOM 1663 C CA . ILE B 1 55 ? 7.145 12.742 0.911 1 94.81 55 ILE B CA 1
ATOM 1664 C C . ILE B 1 55 ? 7.629 13.578 -0.271 1 94.81 55 ILE B C 1
ATOM 1666 O O . ILE B 1 55 ? 8.523 14.414 -0.123 1 94.81 55 ILE B O 1
ATOM 1670 N N . ALA B 1 56 ? 7.008 13.367 -1.402 1 89 56 ALA B N 1
ATOM 1671 C CA . ALA B 1 56 ? 7.43 14.062 -2.619 1 89 56 ALA B CA 1
ATOM 1672 C C . ALA B 1 56 ? 6.773 15.43 -2.723 1 89 56 ALA B C 1
ATOM 1674 O O . ALA B 1 56 ? 7.344 16.359 -3.307 1 89 56 ALA B O 1
ATOM 1675 N N . HIS B 1 57 ? 5.598 15.508 -2.252 1 89 57 HIS B N 1
ATOM 1676 C CA . HIS B 1 57 ? 4.832 16.75 -2.293 1 89 57 HIS B CA 1
ATOM 1677 C C . HIS B 1 57 ? 3.945 16.891 -1.062 1 89 57 HIS B C 1
ATOM 1679 O O . HIS B 1 57 ? 3.379 15.906 -0.583 1 89 57 HIS B O 1
ATOM 1685 N N . MET B 1 58 ? 3.969 18.094 -0.606 1 91.19 58 MET B N 1
ATOM 1686 C CA . MET B 1 58 ? 3.172 18.391 0.58 1 91.19 58 MET B CA 1
ATOM 1687 C C . MET B 1 58 ? 2.432 19.703 0.419 1 91.19 58 MET B C 1
ATOM 1689 O O . MET B 1 58 ? 3.027 20.719 0.023 1 91.19 58 MET B O 1
ATOM 1693 N N . GLU B 1 59 ? 1.176 19.703 0.622 1 87.75 59 GLU B N 1
ATOM 1694 C CA . GLU B 1 59 ? 0.358 20.906 0.711 1 87.75 59 GLU B CA 1
ATOM 1695 C C . GLU B 1 59 ? -0.427 20.938 2.02 1 87.75 59 GLU B C 1
ATOM 1697 O O . GLU B 1 59 ? -1.149 20 2.344 1 87.75 59 GLU B O 1
ATOM 1702 N N . ILE B 1 60 ? -0.188 22.031 2.746 1 89.06 60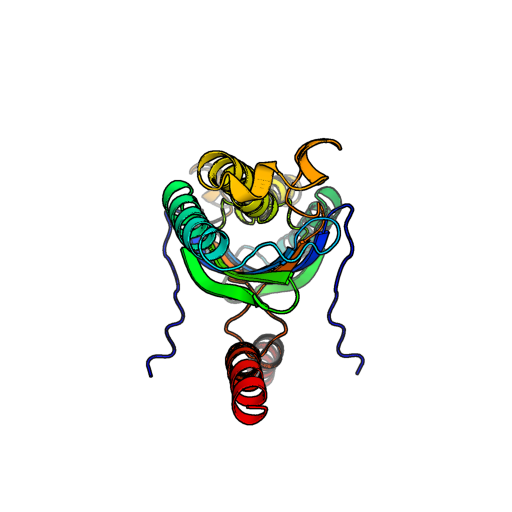 ILE B N 1
ATOM 1703 C CA . ILE B 1 60 ? -0.859 22.172 4.031 1 89.06 60 ILE B CA 1
ATOM 1704 C C . ILE B 1 60 ? -1.79 23.391 3.99 1 89.06 60 ILE B C 1
ATOM 1706 O O . ILE B 1 60 ? -1.427 24.438 3.459 1 89.06 60 ILE B O 1
ATOM 1710 N N . GLY B 1 61 ? -2.895 23.188 4.648 1 73.38 61 GLY B N 1
ATOM 1711 C CA . GLY B 1 61 ? -3.701 24.359 4.988 1 73.38 61 GLY B CA 1
ATOM 1712 C C . GLY B 1 61 ? -4.75 24.672 3.943 1 73.38 61 GLY B C 1
ATOM 1713 O O . GLY B 1 61 ? -5.707 25.406 4.223 1 73.38 61 GLY B O 1
ATOM 1714 N N . LYS B 1 62 ? -4.551 24.141 2.764 1 67.56 62 LYS B N 1
ATOM 1715 C CA . LYS B 1 62 ? -5.633 24.359 1.807 1 67.56 62 LYS B CA 1
ATOM 1716 C C . LYS B 1 62 ? -6.898 23.625 2.24 1 67.56 62 LYS B C 1
ATOM 1718 O O . LYS B 1 62 ? -6.875 22.406 2.461 1 67.56 62 LYS B O 1
ATOM 1723 N N . ASP B 1 63 ? -7.996 24.422 2.58 1 69.5 63 ASP B N 1
ATOM 1724 C CA . ASP B 1 63 ? -9.297 23.922 3.004 1 69.5 63 ASP B CA 1
ATOM 1725 C C . ASP B 1 63 ? -9.188 23.156 4.316 1 69.5 63 ASP B C 1
ATOM 1727 O O . ASP B 1 63 ? -9.891 22.156 4.523 1 69.5 63 ASP B O 1
ATOM 1731 N N . ASP B 1 64 ? -8.156 23.375 5.082 1 79.56 64 ASP B N 1
ATOM 1732 C CA . ASP B 1 64 ? -7.941 22.781 6.398 1 79.56 64 ASP B CA 1
ATOM 1733 C C . ASP B 1 64 ? -7.539 21.312 6.281 1 79.56 64 ASP B C 1
ATOM 1735 O O . ASP B 1 64 ? -7.848 20.5 7.16 1 79.56 64 ASP B O 1
ATOM 1739 N N . HIS B 1 65 ? -6.934 20.984 5.117 1 90 65 HIS B N 1
ATOM 1740 C CA . HIS B 1 65 ? -6.461 19.625 4.902 1 90 65 HIS B CA 1
ATOM 1741 C C . HIS B 1 65 ? -4.969 19.594 4.594 1 90 65 HIS B C 1
ATOM 1743 O O . HIS B 1 65 ? -4.391 20.625 4.227 1 90 65 HIS B O 1
ATOM 1749 N N . ILE B 1 66 ? -4.449 18.484 4.926 1 95.12 66 ILE B N 1
ATOM 1750 C CA . ILE B 1 66 ? -3.084 18.156 4.523 1 95.12 66 ILE B CA 1
ATOM 1751 C C . ILE B 1 66 ? -3.109 17.188 3.35 1 95.12 66 ILE B C 1
ATOM 1753 O O . ILE B 1 66 ? -3.807 16.172 3.393 1 95.12 66 ILE B O 1
ATOM 1757 N N . HIS B 1 67 ? -2.402 17.547 2.277 1 92.06 67 HIS B N 1
ATOM 1758 C CA . HIS B 1 67 ? -2.221 16.672 1.114 1 92.06 67 HIS B CA 1
ATOM 1759 C C . HIS B 1 67 ? -0.768 16.234 0.976 1 92.06 67 HIS B C 1
ATOM 1761 O O . HIS B 1 67 ? 0.135 17.078 0.889 1 92.06 67 HIS B O 1
ATOM 1767 N N . LEU B 1 68 ? -0.651 14.883 0.974 1 95.44 68 LEU B N 1
ATOM 1768 C CA . LEU B 1 68 ? 0.703 14.359 0.818 1 95.44 68 LEU B CA 1
ATOM 1769 C C . LEU B 1 68 ? 0.784 13.398 -0.364 1 95.44 68 LEU B C 1
ATOM 1771 O O . LEU B 1 68 ? -0.114 12.578 -0.564 1 95.44 68 LEU B O 1
ATOM 1775 N N . LEU B 1 69 ? 1.812 13.562 -1.142 1 92.75 69 LEU B N 1
ATOM 1776 C CA . LEU B 1 69 ? 2.271 12.5 -2.029 1 92.75 69 LEU B CA 1
ATOM 1777 C C . LEU B 1 69 ? 3.416 11.719 -1.394 1 92.75 69 LEU B C 1
ATOM 1779 O O . LEU B 1 69 ? 4.508 12.258 -1.193 1 92.75 69 LEU B O 1
ATOM 1783 N N . VAL B 1 70 ? 3.137 10.445 -1.191 1 96.25 70 VAL B N 1
ATOM 1784 C CA . VAL B 1 70 ? 4.066 9.633 -0.415 1 96.25 70 VAL B CA 1
ATOM 1785 C C . VAL B 1 70 ? 4.547 8.453 -1.256 1 96.25 70 VAL B C 1
ATOM 1787 O O . VAL B 1 70 ? 3.756 7.824 -1.961 1 96.25 70 VAL B O 1
ATOM 1790 N N . SER B 1 71 ? 5.809 8.172 -1.146 1 95.56 71 SER B N 1
ATOM 1791 C CA . SER B 1 71 ? 6.398 6.938 -1.667 1 95.56 71 SER B CA 1
ATOM 1792 C C . SER B 1 71 ? 6.887 6.039 -0.538 1 95.56 71 SER B C 1
ATOM 1794 O O . SER B 1 71 ? 7.57 6.496 0.379 1 95.56 71 SER B O 1
ATOM 1796 N N . ALA B 1 72 ? 6.539 4.762 -0.616 1 97.88 72 ALA B N 1
ATOM 1797 C CA . ALA B 1 72 ? 6.855 3.885 0.507 1 97.88 72 ALA B CA 1
ATOM 1798 C C . ALA B 1 72 ? 7.25 2.492 0.021 1 97.88 72 ALA B C 1
ATOM 1800 O O . ALA B 1 72 ? 6.836 2.066 -1.061 1 97.88 72 ALA B O 1
ATOM 1801 N N . PRO B 1 73 ? 8.016 1.798 0.825 1 98.5 73 PRO B N 1
ATOM 1802 C CA . PRO B 1 73 ? 8.305 0.399 0.498 1 98.5 73 PRO B CA 1
ATOM 1803 C C . PRO B 1 73 ? 7.117 -0.525 0.764 1 98.5 73 PRO B C 1
ATOM 1805 O O . PRO B 1 73 ? 6.219 -0.175 1.532 1 98.5 73 PRO B O 1
ATOM 1808 N N . PRO B 1 74 ? 7.148 -1.686 0.166 1 98.56 74 PRO B N 1
ATOM 1809 C CA . PRO B 1 74 ? 6.004 -2.596 0.227 1 98.56 74 PRO B CA 1
ATOM 1810 C C . PRO B 1 74 ? 5.723 -3.1 1.641 1 98.56 74 PRO B C 1
ATOM 1812 O O . PRO B 1 74 ? 4.598 -3.502 1.945 1 98.56 74 PRO B O 1
ATOM 1815 N N . LYS B 1 75 ? 6.676 -3.092 2.512 1 98.62 75 LYS B N 1
ATOM 1816 C CA . LYS B 1 75 ? 6.496 -3.641 3.854 1 98.62 75 LYS B CA 1
ATOM 1817 C C . LYS B 1 75 ? 5.613 -2.732 4.707 1 98.62 75 LYS B C 1
ATOM 1819 O O . LYS B 1 75 ? 5.082 -3.16 5.73 1 98.62 75 LYS B O 1
ATOM 1824 N N . LEU B 1 76 ? 5.52 -1.501 4.355 1 98.75 76 LEU B N 1
ATOM 1825 C CA . LEU B 1 76 ? 4.723 -0.566 5.141 1 98.75 76 LEU B CA 1
ATOM 1826 C C . LEU B 1 76 ? 3.281 -0.529 4.645 1 98.75 76 LEU B C 1
ATOM 1828 O O . LEU B 1 76 ? 3.035 -0.38 3.445 1 98.75 76 LEU B O 1
ATOM 1832 N N . SER B 1 77 ? 2.367 -0.646 5.57 1 98.81 77 SER B N 1
ATOM 1833 C CA . SER B 1 77 ? 0.972 -0.408 5.215 1 98.81 77 SER B CA 1
ATOM 1834 C C . SER B 1 77 ? 0.634 1.078 5.27 1 98.81 77 SER B C 1
ATOM 1836 O O . SER B 1 77 ? 1.248 1.833 6.023 1 98.81 77 SER B O 1
ATOM 1838 N N . VAL B 1 78 ? -0.343 1.429 4.527 1 98.75 78 VAL B N 1
ATOM 1839 C CA . VAL B 1 78 ? -0.811 2.811 4.539 1 98.75 78 VAL B CA 1
ATOM 1840 C C . VAL B 1 78 ? -1.322 3.17 5.934 1 98.75 78 VAL B C 1
ATOM 1842 O O . VAL B 1 78 ? -1.081 4.277 6.422 1 98.75 78 VAL B O 1
ATOM 1845 N N . THR B 1 79 ? -1.962 2.246 6.527 1 98.69 79 THR B N 1
ATOM 1846 C CA . THR B 1 79 ? -2.498 2.477 7.863 1 98.69 79 THR B CA 1
ATOM 1847 C C . THR B 1 79 ? -1.382 2.834 8.844 1 98.69 79 THR B C 1
ATOM 1849 O O . THR B 1 79 ? -1.51 3.781 9.617 1 98.69 79 THR B O 1
ATOM 1852 N N . ASN B 1 80 ? -0.303 2.164 8.781 1 98.75 80 ASN B N 1
ATOM 1853 C CA . ASN B 1 80 ? 0.815 2.477 9.672 1 98.75 80 ASN B CA 1
ATOM 1854 C C . ASN B 1 80 ? 1.407 3.85 9.359 1 98.75 80 ASN B C 1
ATOM 1856 O O . ASN B 1 80 ? 1.744 4.605 10.273 1 98.75 80 ASN B O 1
ATOM 1860 N N . ILE B 1 81 ? 1.562 4.121 8.148 1 98.88 81 ILE B N 1
ATOM 1861 C CA . ILE B 1 81 ? 2.08 5.418 7.734 1 98.88 81 ILE B CA 1
ATOM 1862 C C . ILE B 1 81 ? 1.194 6.531 8.289 1 98.88 81 ILE B C 1
ATOM 1864 O O . ILE B 1 81 ? 1.689 7.48 8.906 1 98.88 81 ILE B O 1
ATOM 1868 N N . MET B 1 82 ? -0.061 6.348 8.18 1 98.75 82 MET B N 1
ATOM 1869 C CA . MET B 1 82 ? -1.005 7.352 8.664 1 98.75 82 MET B CA 1
ATOM 1870 C C . MET B 1 82 ? -0.953 7.461 10.188 1 98.75 82 MET B C 1
ATOM 1872 O O . MET B 1 82 ? -1.044 8.562 10.734 1 98.75 82 MET B O 1
ATOM 1876 N N . ARG B 1 83 ? -0.81 6.355 10.797 1 98.56 83 ARG B N 1
ATOM 1877 C CA . ARG B 1 83 ? -0.71 6.348 12.25 1 98.56 83 ARG B CA 1
ATOM 1878 C C . ARG B 1 83 ? 0.489 7.16 12.719 1 98.56 83 ARG B C 1
ATOM 1880 O O . ARG B 1 83 ? 0.375 7.961 13.656 1 98.56 83 ARG B O 1
ATOM 1887 N N . TRP B 1 84 ? 1.569 6.984 12.109 1 98.81 84 TRP B N 1
ATOM 1888 C CA . TRP B 1 84 ? 2.77 7.723 12.492 1 98.81 84 TRP B CA 1
ATOM 1889 C C . TRP B 1 84 ? 2.623 9.203 12.172 1 98.81 84 TRP B C 1
ATOM 1891 O O . TRP B 1 84 ? 2.904 10.062 13.008 1 98.81 84 TRP B O 1
ATOM 1901 N N . LEU B 1 85 ? 2.176 9.492 10.969 1 98.75 85 LEU B N 1
ATOM 1902 C CA . LEU B 1 85 ? 2.039 10.875 10.531 1 98.75 85 LEU B CA 1
ATOM 1903 C C . LEU B 1 85 ? 1.104 11.648 11.453 1 98.75 85 LEU B C 1
ATOM 1905 O O . LEU B 1 85 ? 1.431 12.75 11.891 1 98.75 85 LEU B O 1
ATOM 1909 N N . LYS B 1 86 ? 0 11.102 11.75 1 97.81 86 LYS B N 1
ATOM 1910 C CA . LYS B 1 86 ? -0.99 11.797 12.562 1 97.81 86 LYS B CA 1
ATOM 1911 C C . LYS B 1 86 ? -0.603 11.773 14.039 1 97.81 86 LYS B C 1
ATOM 1913 O O . LYS B 1 86 ? -0.665 12.805 14.719 1 97.81 86 LYS B O 1
ATOM 1918 N N . GLY B 1 87 ? -0.174 10.664 14.523 1 97.56 87 GLY B N 1
ATOM 1919 C CA . GLY B 1 87 ? 0.111 10.523 15.938 1 97.56 87 GLY B CA 1
ATOM 1920 C C . GLY B 1 87 ? 1.323 11.32 16.391 1 97.56 87 GLY B C 1
ATOM 1921 O O . GLY B 1 87 ? 1.244 12.102 17.344 1 97.56 87 GLY B O 1
ATOM 1922 N N . ILE B 1 88 ? 2.344 11.109 15.711 1 98.25 88 ILE B N 1
ATOM 1923 C CA . ILE B 1 88 ? 3.6 11.727 16.125 1 98.25 88 ILE B CA 1
ATOM 1924 C C . ILE B 1 88 ? 3.549 13.227 15.867 1 98.25 88 ILE B C 1
ATOM 1926 O O . ILE B 1 88 ? 4.012 14.023 16.688 1 98.25 88 ILE B O 1
ATOM 1930 N N . SER B 1 89 ? 3.018 13.648 14.719 1 97.75 89 SER B N 1
ATOM 1931 C CA . SER B 1 89 ? 2.936 15.078 14.453 1 97.75 89 SER B CA 1
ATOM 1932 C C . SER B 1 89 ? 2.053 15.789 15.469 1 97.75 89 SER B C 1
ATOM 1934 O O . SER B 1 89 ? 2.338 16.922 15.867 1 97.75 89 SER B O 1
ATOM 1936 N N . ALA B 1 90 ? 0.983 15.125 15.883 1 95.5 90 ALA B N 1
ATOM 1937 C CA . ALA B 1 90 ? 0.153 15.727 16.922 1 95.5 90 ALA B CA 1
ATOM 1938 C C . ALA B 1 90 ? 0.957 15.969 18.188 1 95.5 90 ALA B C 1
ATOM 1940 O O . ALA B 1 90 ? 0.898 17.047 18.781 1 95.5 90 ALA B O 1
ATOM 1941 N N . ARG B 1 91 ? 1.681 15.023 18.531 1 94.75 91 ARG B N 1
ATOM 1942 C CA . ARG B 1 91 ? 2.506 15.141 19.734 1 94.75 91 ARG B CA 1
ATOM 1943 C C . ARG B 1 91 ? 3.525 16.266 19.578 1 94.75 91 ARG B C 1
ATOM 1945 O O . ARG B 1 91 ? 3.711 17.062 20.5 1 94.75 91 ARG B O 1
ATOM 1952 N N . HIS B 1 92 ? 4.145 16.312 18.453 1 96.44 92 HIS B N 1
ATOM 1953 C CA . HIS B 1 92 ? 5.113 17.375 18.172 1 96.44 92 HIS B CA 1
ATOM 1954 C C . HIS B 1 92 ? 4.465 18.75 18.266 1 96.44 92 HIS B C 1
ATOM 1956 O O . HIS B 1 92 ? 5.012 19.672 18.891 1 96.44 92 HIS B O 1
ATOM 1962 N N . LEU B 1 93 ? 3.391 18.906 17.719 1 95.06 93 LEU B N 1
ATOM 1963 C CA . LEU B 1 93 ? 2.715 20.203 17.656 1 95.06 93 LEU B CA 1
ATOM 1964 C C . LEU B 1 93 ? 2.277 20.641 19.047 1 95.06 93 LEU B C 1
ATOM 1966 O O . LEU B 1 93 ? 2.434 21.812 19.406 1 95.06 93 LEU B O 1
ATOM 1970 N N . PHE B 1 94 ? 1.791 19.719 19.797 1 91.31 94 PHE B N 1
ATOM 1971 C CA . PHE B 1 94 ? 1.36 20.062 21.141 1 91.31 94 PHE B CA 1
ATOM 1972 C C . PHE B 1 94 ? 2.551 20.484 22 1 91.31 94 PHE B C 1
ATOM 1974 O O . PHE B 1 94 ? 2.422 21.328 22.875 1 91.31 94 PHE B O 1
ATOM 1981 N N . ARG B 1 95 ? 3.641 19.984 21.672 1 93 95 ARG B N 1
ATOM 1982 C CA . ARG B 1 95 ? 4.852 20.297 22.422 1 93 95 ARG B CA 1
ATOM 1983 C C . ARG B 1 95 ? 5.445 21.641 21.969 1 93 95 ARG B C 1
ATOM 1985 O O . ARG B 1 95 ? 5.836 22.453 22.797 1 93 95 ARG B O 1
ATOM 1992 N N . GLU B 1 96 ? 5.406 21.875 20.75 1 95.5 96 GLU B N 1
ATOM 1993 C CA . GLU B 1 96 ? 6.188 22.969 20.188 1 95.5 96 GLU B CA 1
ATOM 1994 C C . GLU B 1 96 ? 5.309 24.188 19.922 1 95.5 96 GLU B C 1
ATOM 1996 O O . GLU B 1 96 ? 5.82 25.297 19.672 1 95.5 96 GLU B O 1
ATOM 2001 N N . CYS B 1 97 ? 4.051 23.984 19.922 1 93.25 97 CYS B N 1
ATOM 2002 C CA . CYS B 1 97 ? 3.143 25.062 19.578 1 93.25 97 CYS B CA 1
ATOM 2003 C C . CYS B 1 97 ? 2.152 25.328 20.719 1 93.25 97 CYS B C 1
ATOM 2005 O O . CYS B 1 97 ? 0.989 24.922 20.625 1 93.25 97 CYS B O 1
ATOM 2007 N N . PRO B 1 98 ? 2.475 26.125 21.688 1 88.62 98 PRO B N 1
ATOM 2008 C CA . PRO B 1 98 ? 1.598 26.406 22.828 1 88.62 98 PRO B CA 1
ATOM 2009 C C . PRO B 1 98 ? 0.301 27.109 22.406 1 88.62 98 PRO B C 1
ATOM 2011 O O . PRO B 1 98 ? -0.705 27.016 23.109 1 88.62 98 PRO B O 1
ATOM 2014 N N . GLU B 1 99 ? 0.339 27.812 21.328 1 85.75 99 GLU B N 1
ATOM 2015 C CA . GLU B 1 99 ? -0.841 28.5 20.812 1 85.75 99 GLU B CA 1
ATOM 2016 C C . GLU B 1 99 ? -1.986 27.531 20.562 1 85.75 99 GLU B C 1
ATOM 2018 O O . GLU B 1 99 ? -3.145 27.938 20.453 1 85.75 99 GLU B O 1
ATOM 2023 N N . LEU B 1 100 ? -1.617 26.219 20.469 1 85.88 100 LEU B N 1
ATOM 2024 C CA . LEU B 1 100 ? -2.641 25.203 20.25 1 85.88 100 LEU B CA 1
ATOM 2025 C C . LEU B 1 100 ? -3.301 24.797 21.562 1 85.88 100 LEU B C 1
ATOM 2027 O O . LEU B 1 100 ? -4.379 24.203 21.562 1 85.88 100 LEU B O 1
ATOM 2031 N N . GLN B 1 101 ? -2.613 24.969 22.656 1 75.19 101 GLN B N 1
ATOM 2032 C CA . GLN B 1 101 ? -3.107 24.547 23.969 1 75.19 101 GLN B CA 1
ATOM 2033 C C . GLN B 1 101 ? -4.234 25.453 24.438 1 75.19 101 GLN B C 1
ATOM 2035 O O . GLN B 1 101 ? -5.055 25.062 25.266 1 75.19 101 GLN B O 1
ATOM 2040 N N . THR B 1 102 ? -4.219 26.594 24.031 1 64.75 102 THR B N 1
ATOM 2041 C CA . THR B 1 102 ? -5.188 27.578 24.531 1 64.75 102 THR B CA 1
ATOM 2042 C C . THR B 1 102 ? -6.543 27.375 23.859 1 64.75 102 THR B C 1
ATOM 2044 O O . THR B 1 102 ? -7.562 27.859 24.359 1 64.75 102 THR B O 1
ATOM 2047 N N . SER B 1 103 ? -6.492 26.625 22.828 1 56.94 103 SER B N 1
ATOM 2048 C CA . SER B 1 103 ? -7.762 26.484 22.125 1 56.94 103 SER B CA 1
ATOM 2049 C C . SER B 1 103 ? -8.602 25.359 22.719 1 56.94 103 SER B C 1
ATOM 2051 O O . SER B 1 103 ? -8.062 24.438 23.344 1 56.94 103 SER B O 1
ATOM 2053 N N . TYR B 1 104 ? -9.922 25.578 22.938 1 52.66 104 TYR B N 1
ATOM 2054 C CA . TYR B 1 104 ? -10.984 24.734 23.484 1 52.66 104 TYR B CA 1
ATOM 2055 C C . TYR B 1 104 ? -10.727 23.266 23.188 1 52.66 104 TYR B C 1
ATOM 2057 O O . TYR B 1 104 ? -11.289 22.391 23.844 1 52.66 104 TYR B O 1
ATOM 2065 N N . TRP B 1 105 ? -9.891 22.953 22.312 1 50.47 105 TRP B N 1
ATOM 2066 C CA . TRP B 1 105 ? -9.773 21.562 21.922 1 50.47 105 TRP B CA 1
ATOM 2067 C C . TRP B 1 105 ? -9.078 20.75 23 1 50.47 105 TRP B C 1
ATOM 2069 O O . TRP B 1 105 ? -9.188 19.516 23.031 1 50.47 105 TRP B O 1
ATOM 2079 N N . LYS B 1 106 ? -8.234 21.484 23.766 1 53.25 106 LYS B N 1
ATOM 2080 C CA . LYS B 1 106 ? -7.543 20.75 24.828 1 53.25 106 LYS B CA 1
ATOM 2081 C C . LYS B 1 106 ? -8.539 20.094 25.781 1 53.25 106 LYS B C 1
ATOM 2083 O O . LYS B 1 106 ? -8.273 19.016 26.328 1 53.25 106 LYS B O 1
ATOM 2088 N N . LYS B 1 107 ? -9.602 20.766 25.953 1 49.28 107 LYS B N 1
ATOM 2089 C CA . LYS B 1 107 ? -10.477 20.203 26.984 1 49.28 107 LYS B CA 1
ATOM 2090 C C . LYS B 1 107 ? -11.078 18.875 26.547 1 49.28 107 LYS B C 1
ATOM 2092 O O . LYS B 1 107 ? -11.289 17.984 27.375 1 49.28 107 LYS B O 1
ATOM 2097 N N . GLN B 1 108 ? -11.508 18.719 25.344 1 49 108 GLN B N 1
ATOM 2098 C CA . GLN B 1 108 ? -12.328 17.578 24.969 1 49 108 GLN B CA 1
ATOM 2099 C C . GLN B 1 108 ? -11.484 16.469 24.344 1 49 108 GLN B C 1
ATOM 2101 O O . GLN B 1 108 ? -11.953 15.758 23.438 1 49 108 GLN B O 1
ATOM 2106 N N . GLY B 1 109 ? -10.312 16.094 25 1 57.69 109 GLY B N 1
ATOM 2107 C CA . GLY B 1 109 ? -9.641 14.82 24.781 1 57.69 109 GLY B CA 1
ATOM 2108 C C . GLY B 1 109 ? -8.422 14.938 23.875 1 57.69 109 GLY B C 1
ATOM 2109 O O . GLY B 1 109 ? -7.746 13.945 23.609 1 57.69 109 GLY B O 1
ATOM 2110 N N . ARG B 1 110 ? -7.789 16.25 23.547 1 67.56 110 ARG B N 1
ATOM 2111 C CA . ARG B 1 110 ? -6.484 16.594 23 1 67.56 110 ARG B CA 1
ATOM 2112 C C . ARG B 1 110 ? -6.266 15.93 21.656 1 67.56 110 ARG B C 1
ATOM 2114 O O . ARG B 1 110 ? -5.191 15.383 21.391 1 67.56 110 ARG B O 1
ATOM 2121 N N . HIS B 1 111 ? -7.352 15.742 20.812 1 86.69 111 HIS B N 1
ATOM 2122 C CA . HIS B 1 111 ? -7.105 15.18 19.484 1 86.69 111 HIS B CA 1
ATOM 2123 C C . HIS B 1 111 ? -7.016 16.281 18.422 1 86.69 111 HIS B C 1
ATOM 2125 O O . HIS B 1 111 ? -7.969 17.031 18.234 1 86.69 111 HIS B O 1
ATOM 2131 N N . LEU B 1 112 ? -5.992 16.344 17.844 1 90.56 112 LEU B N 1
ATOM 2132 C CA . LEU B 1 112 ? -5.742 17.375 16.844 1 90.56 112 LEU B CA 1
ATOM 2133 C C . LEU B 1 112 ? -6.359 16.984 15.5 1 90.56 112 LEU B C 1
ATOM 2135 O O . LEU B 1 112 ? -7.008 17.797 14.844 1 90.56 112 LEU B O 1
ATOM 2139 N N . TRP B 1 113 ? -6.199 15.75 15.156 1 95.06 113 TRP B N 1
ATOM 2140 C CA . TRP B 1 113 ? -6.555 15.305 13.812 1 95.06 113 TRP B CA 1
ATOM 2141 C C . TRP B 1 113 ? -7.918 14.625 13.812 1 95.06 113 TRP B C 1
ATOM 2143 O O . TRP B 1 113 ? -8.273 13.93 14.758 1 95.06 113 TRP B O 1
ATOM 2153 N N . SER B 1 114 ? -8.656 14.812 12.656 1 94.31 114 SER B N 1
ATOM 2154 C CA . SER B 1 114 ? -9.797 13.945 12.383 1 94.31 114 SER B CA 1
ATOM 2155 C C . SER B 1 114 ? -9.375 12.484 12.328 1 94.31 114 SER B C 1
ATOM 2157 O O . SER B 1 114 ? -8.32 12.156 11.781 1 94.31 114 SER B O 1
ATOM 2159 N N . PRO B 1 115 ? -10.211 11.609 12.773 1 95.25 115 PRO B N 1
ATOM 2160 C CA . PRO B 1 115 ? -9.836 10.188 12.711 1 95.25 115 PRO B CA 1
ATOM 2161 C C . PRO B 1 115 ? -9.781 9.664 11.281 1 95.25 115 PRO B C 1
ATOM 2163 O O . PRO B 1 115 ? -8.977 8.773 10.977 1 95.25 115 PRO B O 1
ATOM 2166 N N . SER B 1 116 ? -10.617 10.18 10.43 1 96.69 116 SER B N 1
ATOM 2167 C CA . SER B 1 116 ? -10.734 9.664 9.07 1 96.69 116 SER B CA 1
ATOM 2168 C C . SER B 1 116 ? -9.664 10.258 8.156 1 96.69 116 SER B C 1
ATOM 2170 O O . SER B 1 116 ? -9.188 11.367 8.398 1 96.69 116 SER B O 1
ATOM 2172 N N . TYR B 1 117 ? -9.336 9.523 7.215 1 97.69 117 TYR B N 1
ATOM 2173 C CA . TYR B 1 117 ? -8.422 10 6.18 1 97.69 117 TYR B CA 1
ATOM 2174 C C . TYR B 1 117 ? -8.758 9.367 4.832 1 97.69 117 TYR B C 1
ATOM 2176 O O . TYR B 1 117 ? -9.469 8.359 4.766 1 97.69 117 TYR B O 1
ATOM 2184 N N . TYR B 1 118 ? -8.32 10.055 3.793 1 96.5 118 TYR B N 1
ATOM 2185 C CA . TYR B 1 118 ? -8.438 9.578 2.42 1 96.5 118 TYR B CA 1
ATOM 2186 C C . TYR B 1 118 ? -7.09 9.133 1.876 1 96.5 118 TYR B C 1
ATOM 2188 O O . TYR B 1 118 ? -6.066 9.766 2.137 1 96.5 118 TYR B O 1
ATOM 2196 N N . VAL B 1 119 ? -7.145 7.957 1.117 1 97 119 VAL B N 1
ATOM 2197 C CA . VAL B 1 119 ? -5.91 7.531 0.464 1 97 119 VAL B CA 1
ATOM 2198 C C . VAL B 1 119 ? -6.23 6.922 -0.9 1 97 119 VAL B C 1
ATOM 2200 O O . VAL B 1 119 ? -7.215 6.199 -1.048 1 97 119 VAL B O 1
ATOM 2203 N N . GLU B 1 120 ? -5.383 7.246 -1.787 1 94.19 120 GLU B N 1
ATOM 2204 C CA . GLU B 1 120 ? -5.438 6.629 -3.109 1 94.19 120 GLU B CA 1
ATOM 2205 C C . GLU B 1 120 ? -4.039 6.316 -3.631 1 94.19 120 GLU B C 1
ATOM 2207 O O . GLU B 1 120 ? -3.094 7.07 -3.387 1 94.19 120 GLU B O 1
ATOM 2212 N N . SER B 1 121 ? -3.963 5.207 -4.324 1 93.94 121 SER B N 1
ATOM 2213 C CA . SER B 1 121 ? -2.697 4.895 -4.98 1 93.94 121 SER B CA 1
ATOM 2214 C C . SER B 1 121 ? -2.502 5.742 -6.234 1 93.94 121 SER B C 1
ATOM 2216 O O . SER B 1 121 ? -3.469 6.07 -6.926 1 93.94 121 SER B O 1
ATOM 2218 N N . ILE B 1 122 ? -1.322 6.055 -6.48 1 87.88 122 ILE B N 1
ATOM 2219 C CA . ILE B 1 122 ? -0.938 6.809 -7.668 1 87.88 122 ILE B CA 1
ATOM 2220 C C . ILE B 1 122 ? -0.016 5.965 -8.547 1 87.88 122 ILE B C 1
ATOM 2222 O O . ILE B 1 122 ? 0.931 5.348 -8.047 1 87.88 122 ILE B O 1
ATOM 2226 N N . GLY B 1 123 ? -0.483 5.766 -9.727 1 80.88 123 GLY B N 1
ATOM 2227 C CA . GLY B 1 123 ? 0.32 4.977 -10.648 1 80.88 123 GLY B CA 1
ATOM 2228 C C . GLY B 1 123 ? 0.967 5.809 -11.734 1 80.88 123 GLY B C 1
ATOM 2229 O O . GLY B 1 123 ? 0.611 6.973 -11.93 1 80.88 123 GLY B O 1
ATOM 2230 N N . SER B 1 124 ? 2.104 5.48 -12.086 1 58.22 124 SER B N 1
ATOM 2231 C CA . SER B 1 124 ? 2.684 6.113 -13.266 1 58.22 124 SER B CA 1
ATOM 2232 C C . SER B 1 124 ? 1.803 5.914 -14.492 1 58.22 124 SER B C 1
ATOM 2234 O O . SER B 1 124 ? 1.779 6.758 -15.391 1 58.22 124 SER B O 1
ATOM 2236 N N . VAL B 1 125 ? 1.154 4.719 -14.641 1 49.75 125 VAL B N 1
ATOM 2237 C CA . VAL B 1 125 ? 0.645 4.234 -15.922 1 49.75 125 VAL B CA 1
ATOM 2238 C C . VAL B 1 125 ? -0.757 4.789 -16.156 1 49.75 125 VAL B C 1
ATOM 2240 O O . VAL B 1 125 ? -1.568 4.871 -15.234 1 49.75 125 VAL B O 1
ATOM 2243 N N . ASN B 1 126 ? -1.178 5.594 -17.078 1 43.97 126 ASN B N 1
ATOM 2244 C CA . ASN B 1 126 ? -2.424 5.578 -17.844 1 43.97 126 ASN B CA 1
ATOM 2245 C C . ASN B 1 126 ? -3.047 4.184 -17.859 1 43.97 126 ASN B C 1
ATOM 2247 O O . ASN B 1 126 ? -2.426 3.23 -18.328 1 43.97 126 ASN B O 1
ATOM 2251 N N . GLU B 1 127 ? -3.811 3.758 -16.969 1 41.75 127 GLU B N 1
ATOM 2252 C CA . GLU B 1 127 ? -4.613 2.541 -16.875 1 41.75 127 GLU B CA 1
ATOM 2253 C C . GLU B 1 127 ? -5.008 2.037 -18.266 1 41.75 127 GLU B C 1
ATOM 2255 O O . GLU B 1 127 ? -5.023 0.829 -18.516 1 41.75 127 GLU B O 1
ATOM 2260 N N . GLN B 1 128 ? -5.469 2.844 -19.047 1 41.78 128 GLN B N 1
ATOM 2261 C CA . GLN B 1 128 ? -5.82 2.51 -20.422 1 41.78 128 GLN B CA 1
ATOM 2262 C C . GLN B 1 128 ? -4.652 1.848 -21.156 1 41.78 128 GLN B C 1
ATOM 2264 O O . GLN B 1 128 ? -4.848 0.932 -21.953 1 41.78 128 GLN B O 1
ATOM 2269 N N . ALA B 1 129 ? -3.449 2.213 -20.812 1 42.44 129 ALA B N 1
ATOM 2270 C CA . ALA B 1 129 ? -2.256 1.624 -21.422 1 42.44 129 ALA B CA 1
ATOM 2271 C C . ALA B 1 129 ? -1.948 0.26 -20.812 1 42.44 129 ALA B C 1
ATOM 2273 O O . ALA B 1 129 ? -1.535 -0.664 -21.516 1 42.44 129 ALA B O 1
ATOM 2274 N N . VAL B 1 130 ? -2.152 0.043 -19.609 1 43.41 130 VAL B N 1
ATOM 2275 C CA . VAL B 1 130 ? -1.972 -1.282 -19.016 1 43.41 130 VAL B CA 1
ATOM 2276 C C . VAL B 1 130 ? -3.043 -2.23 -19.547 1 43.41 130 VAL B C 1
ATOM 2278 O O . VAL B 1 130 ? -2.742 -3.359 -19.938 1 43.41 130 VAL B O 1
ATOM 2281 N N . ALA B 1 131 ? -4.219 -1.899 -19.422 1 45.78 131 ALA B N 1
ATOM 2282 C CA . ALA B 1 131 ? -5.297 -2.707 -19.984 1 45.78 131 ALA B CA 1
ATOM 2283 C C . ALA B 1 131 ? -5.152 -2.84 -21.5 1 45.78 131 ALA B C 1
ATOM 2285 O O . ALA B 1 131 ? -5.32 -3.93 -22.047 1 45.78 131 ALA B O 1
ATOM 2286 N N . LYS B 1 132 ? -4.898 -1.791 -22.25 1 46.06 132 LYS B N 1
ATOM 2287 C CA . LYS B 1 132 ? -4.609 -1.866 -23.688 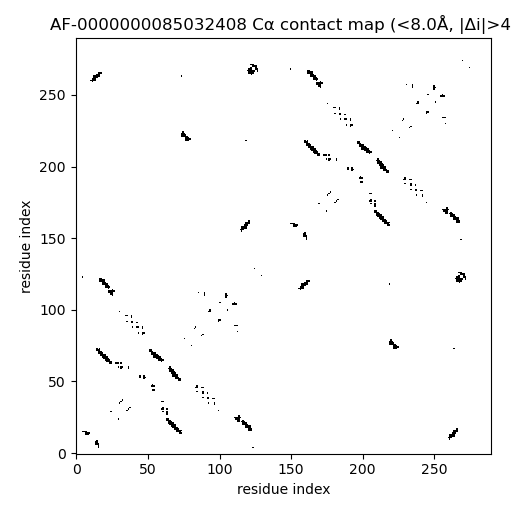1 46.06 132 LYS B CA 1
ATOM 2288 C C . LYS B 1 132 ? -3.355 -2.697 -23.953 1 46.06 132 LYS B C 1
ATOM 2290 O O . LYS B 1 132 ? -3.287 -3.43 -24.938 1 46.06 132 LYS B O 1
ATOM 2295 N N . TYR B 1 133 ? -2.336 -2.725 -23.188 1 42.47 133 TYR B N 1
ATOM 2296 C CA . TYR B 1 133 ? -1.115 -3.516 -23.297 1 42.47 133 TYR B CA 1
ATOM 2297 C C . TYR B 1 133 ? -1.403 -4.996 -23.078 1 42.47 133 TYR B C 1
ATOM 2299 O O . TYR B 1 133 ? -0.932 -5.848 -23.828 1 42.47 133 TYR B O 1
ATOM 2307 N N . ILE B 1 134 ? -2.041 -5.254 -22 1 48.34 134 ILE B N 1
ATOM 2308 C CA . ILE B 1 134 ? -2.443 -6.641 -21.781 1 48.34 134 ILE B CA 1
ATOM 2309 C C . ILE B 1 134 ? -3.301 -7.113 -22.953 1 48.34 134 ILE B C 1
ATOM 2311 O O . ILE B 1 134 ? -3.105 -8.219 -23.469 1 48.34 134 ILE B O 1
ATOM 2315 N N . ASP B 1 135 ? -4.223 -6.309 -23.312 1 48.69 135 ASP B N 1
ATOM 2316 C CA . ASP B 1 135 ? -5.082 -6.652 -24.453 1 48.69 135 ASP B CA 1
ATOM 2317 C C . ASP B 1 135 ? -4.281 -6.695 -25.75 1 48.69 135 ASP B C 1
ATOM 2319 O O . ASP B 1 135 ? -4.484 -7.582 -26.578 1 48.69 135 ASP B O 1
ATOM 2323 N N . ASP B 1 136 ? -3.438 -5.727 -26.016 1 47.41 136 ASP B N 1
ATOM 2324 C CA . ASP B 1 136 ? -2.631 -5.68 -27.219 1 47.41 136 ASP B CA 1
ATOM 2325 C C . ASP B 1 136 ? -1.644 -6.844 -27.266 1 47.41 136 ASP B C 1
ATOM 2327 O O . ASP B 1 136 ? -1.355 -7.379 -28.344 1 47.41 136 ASP B O 1
ATOM 2331 N N . GLN B 1 137 ? -1.056 -7.18 -26.203 1 44.47 137 GLN B N 1
ATOM 2332 C CA . GLN B 1 137 ? -0.19 -8.352 -26.156 1 44.47 137 GLN B CA 1
ATOM 2333 C C . GLN B 1 137 ? -0.973 -9.625 -26.469 1 44.47 137 GLN B C 1
ATOM 2335 O O . GLN B 1 137 ? -0.473 -10.516 -27.156 1 44.47 137 GLN B O 1
ATOM 2340 N N . ARG B 1 138 ? -2.066 -9.805 -25.984 1 45.38 138 ARG B N 1
ATOM 2341 C CA . ARG B 1 138 ? -2.924 -10.93 -26.344 1 45.38 138 ARG B CA 1
ATOM 2342 C C . ARG B 1 138 ? -3.309 -10.875 -27.812 1 45.38 138 ARG B C 1
ATOM 2344 O O . ARG B 1 138 ? -3.371 -11.906 -28.484 1 45.38 138 ARG B O 1
ATOM 2351 N N . LYS B 1 139 ? -3.637 -9.672 -28.359 1 48.84 139 LYS B N 1
ATOM 2352 C CA . LYS B 1 139 ? -3.957 -9.602 -29.781 1 48.84 139 LYS B CA 1
ATOM 2353 C C . LYS B 1 139 ? -2.734 -9.906 -30.641 1 48.84 139 LYS B C 1
ATOM 2355 O O . LYS B 1 139 ? -2.855 -10.492 -31.719 1 48.84 139 LYS B O 1
ATOM 2360 N N . LYS B 1 140 ? -1.602 -9.453 -30.328 1 47.09 140 LYS B N 1
ATOM 2361 C CA . LYS B 1 140 ? -0.404 -9.766 -31.109 1 47.09 140 LYS B CA 1
ATOM 2362 C C . LYS B 1 140 ? -0.098 -11.258 -31.062 1 47.09 140 LYS B C 1
ATOM 2364 O O . LYS B 1 140 ? 0.389 -11.828 -32.031 1 47.09 140 LYS B O 1
ATOM 2369 N N . GLU B 1 141 ? -0.345 -11.852 -30.031 1 42.81 141 GLU B N 1
ATOM 2370 C CA . GLU B 1 141 ? -0.134 -13.297 -30.031 1 42.81 141 GLU B CA 1
ATOM 2371 C C . GLU B 1 141 ? -1.217 -14.016 -30.828 1 42.81 141 GLU B C 1
ATOM 2373 O O . GLU B 1 141 ? -0.947 -15.023 -31.484 1 42.81 141 GLU B O 1
ATOM 2378 N N . VAL B 1 142 ? -2.465 -13.508 -30.859 1 44.06 142 VAL B N 1
ATOM 2379 C CA . VAL B 1 142 ? -3.445 -14.141 -31.75 1 44.06 142 VAL B CA 1
ATOM 2380 C C . VAL B 1 142 ? -3.121 -13.812 -33.188 1 44.06 142 VAL B C 1
ATOM 2382 O O . VAL B 1 142 ? -3.467 -14.578 -34.094 1 44.06 142 VAL B O 1
ATOM 2385 N N . LYS B 1 143 ? -2.688 -12.664 -33.469 1 46.28 143 LYS B N 1
ATOM 2386 C CA . LYS B 1 143 ? -2.406 -12.445 -34.875 1 46.28 143 LYS B CA 1
ATOM 2387 C C . LYS B 1 143 ? -1.199 -13.266 -35.344 1 46.28 143 LYS B C 1
ATOM 2389 O O . LYS B 1 143 ? -0.927 -13.367 -36.531 1 46.28 143 LYS B O 1
ATOM 2394 N N . LEU B 1 144 ? -0.307 -13.531 -34.281 1 40.91 144 LEU B N 1
ATOM 2395 C CA . LEU B 1 144 ? 0.769 -14.391 -34.75 1 40.91 144 LEU B CA 1
ATOM 2396 C C . LEU B 1 144 ? 0.279 -15.82 -34.969 1 40.91 144 LEU B C 1
ATOM 2398 O O . LEU B 1 144 ? 1.026 -16.672 -35.438 1 40.91 144 LEU B O 1
ATOM 2402 N N . GLU B 1 145 ? -0.895 -16.109 -34.531 1 35.75 145 GLU B N 1
ATOM 2403 C CA . GLU B 1 145 ? -1.393 -17.359 -35.125 1 35.75 145 GLU B CA 1
ATOM 2404 C C . GLU B 1 145 ? -2.229 -17.078 -36.375 1 35.75 145 GLU B C 1
ATOM 2406 O O . GLU B 1 145 ? -2.865 -16.031 -36.469 1 35.75 145 GLU B O 1
#

Solvent-accessible surface area (backbone atoms only — not comparable to full-atom values): 15623 Å² total; per-residue (Å²): 130,77,82,73,71,69,70,41,79,56,95,50,33,37,37,34,39,30,33,41,38,35,40,33,31,38,90,59,48,82,63,57,49,72,70,48,34,54,54,45,53,52,40,48,54,50,49,26,59,73,72,62,35,44,74,82,41,76,45,72,42,64,92,34,26,37,40,36,34,33,38,47,53,49,76,56,21,56,44,57,53,48,48,48,53,54,53,52,39,44,52,49,42,64,70,74,31,62,81,60,60,76,39,77,56,48,74,79,75,64,63,58,56,37,81,45,34,39,39,32,23,40,12,91,54,54,54,68,51,53,55,46,44,57,50,48,53,54,47,52,55,52,66,72,93,128,77,82,73,70,70,70,41,81,55,96,49,34,36,36,34,37,30,33,41,38,37,40,34,31,38,89,60,48,84,62,57,47,71,71,47,35,54,53,46,54,52,41,48,53,50,49,26,60,74,73,62,34,44,73,81,41,77,45,72,42,65,92,33,25,38,42,34,34,34,37,47,52,50,76,55,22,54,46,55,53,49,49,49,53,54,51,52,37,45,55,49,43,62,70,75,32,64,82,59,60,74,39,77,55,47,75,79,75,64,62,60,56,37,81,47,34,39,40,32,22,40,11,91,55,56,54,67,53,54,54,45,42,58,49,46,53,54,48,52,56,52,66,72,93

InterPro domains:
  IPR002686 Transposase IS200-like [PF01797] (13-137)
  IPR002686 Transposase IS200-like [SM01321] (14-137)
  IPR036515 Transposase IS200-like superfamily [G3DSA:3.30.70.1290] (1-141)
  IPR036515 Transposase IS200-like superfamily [SSF143422] (7-138)

Secondary structure (DSSP, 8-state):
-------EE-SSEEEE-EEEEEEEBGGG----STHHHHHHHHHHHHHHHHHT-EEEEEEESGGGEEEEEEE--TTS-HHHHHHHHHHHHHHHHHHH-GGGTSSGGGTTT---B-S-EEEEEE-SS-HHHHHHHHHHHHHHHHHT-/-------EE-SSEEEE-EEEEEEEBGGG----STHHHHHHHHHHHHHHHHHT-EEEEEEESGGGEEEEEEE--TTS-HHHHHHHHHHHHHHHHHHH-GGGTSSGGGTTT---B-S-EEEEEE-SS-HHHHHHHHHHHHHHHHHT-